Protein AF-A0A1B0G9F4-F1 (afdb_monomer_lite)

Foldseek 3Di:
DDADDDQPQDPVNLCCCLLVVLLVVLLVLLVVLLVVCCVVCVPVDPDPFDADPNDGDDPSVVVSCVLSVVLVVLLVVLLVVQVVVQVVPQAADPNLCVQQQWAAPVRDGCVDPVNDPDDDDDTGGPRVPHDPVRNSVRRRPPDDSSLSSLCSSLQSSLVVLVPRVPDPPDPVVSVVSNVVSVVRSVVSRVSD

Sequence (192 aa):
MHPFKDSTIKSWMLYVIGLLIPIGVMLLVEILQSRHNERISNGNSTSRRYVFMDYEIPDWMLEAYKKIGIFGFGVLVTQLTTDIAKYSIGRLRPHFFAVCQPIMPDGTTCASFLNQNKYIMDFHCNGVGSTERMLKEARLSFPSGHSSFSFFTMVYLAMYLQSRMTWQGSKLLRHFLQFCFIMVAWYTALSR

pLDDT: mean 83.75, std 8.82, range [54.12, 95.69]

Secondary structure (DSSP, 8-state):
-PPP---SS-HHHHHHHHHHHHHHHHHHHHHHHHHHHHHHHTT-S----EEETTEEE-HHHHHHHHHHHHHHHHHHHHHHHHHHHHHHH-PPPTTHHHHH-EE-TTS-BTTSGGGTT------EE--TT--HHHHHHHT--SS-HHHHHHHHHHHHHHHHHHHH---SS-HHHHHHHHHHHHHHHHHHHHT-

Structure (mmCIF, N/CA/C/O backbone):
data_AF-A0A1B0G9F4-F1
#
_entry.id   AF-A0A1B0G9F4-F1
#
loop_
_atom_site.group_PDB
_atom_site.id
_atom_site.type_symbol
_atom_site.label_atom_id
_atom_site.label_alt_id
_atom_site.label_comp_id
_atom_site.label_asym_id
_atom_site.label_entity_id
_atom_site.label_seq_id
_atom_site.pdbx_PDB_ins_code
_atom_site.Cartn_x
_atom_site.Cartn_y
_atom_site.Cartn_z
_atom_site.occupancy
_atom_site.B_iso_or_equiv
_atom_site.auth_seq_id
_atom_site.auth_comp_id
_atom_site.auth_asym_id
_atom_site.auth_atom_id
_atom_site.pdbx_PDB_model_num
ATOM 1 N N . MET A 1 1 ? 18.295 -15.310 -19.451 1.00 64.88 1 MET A N 1
ATOM 2 C CA . MET A 1 1 ? 17.173 -14.340 -19.466 1.00 64.88 1 MET A CA 1
ATOM 3 C C . MET A 1 1 ? 16.056 -14.869 -18.580 1.00 64.88 1 MET A C 1
ATOM 5 O O . MET A 1 1 ? 15.788 -16.062 -18.640 1.00 64.88 1 MET A O 1
ATOM 9 N N . HIS A 1 2 ? 15.434 -14.026 -17.751 1.00 72.75 2 HIS A N 1
ATOM 10 C CA . HIS A 1 2 ? 14.296 -14.452 -16.930 1.00 72.75 2 HIS A CA 1
ATOM 11 C C . HIS A 1 2 ? 13.000 -14.455 -17.758 1.00 72.75 2 HIS A C 1
ATOM 13 O O . HIS A 1 2 ? 12.726 -13.452 -18.422 1.00 72.75 2 HIS A O 1
ATOM 19 N N . PRO A 1 3 ? 12.204 -15.540 -17.725 1.00 78.81 3 PRO A N 1
ATOM 20 C CA . PRO A 1 3 ? 10.935 -15.600 -18.442 1.00 78.81 3 PRO A CA 1
ATOM 21 C C . PRO A 1 3 ? 9.898 -14.669 -17.803 1.00 78.81 3 PRO A C 1
ATOM 23 O O . PRO A 1 3 ? 9.932 -14.420 -16.594 1.00 78.81 3 PRO A O 1
ATOM 26 N N . PHE A 1 4 ? 8.954 -14.180 -18.610 1.00 75.19 4 PHE A N 1
ATOM 27 C CA . PHE A 1 4 ? 7.772 -13.501 -18.089 1.00 75.19 4 PHE A CA 1
ATOM 28 C C . PHE A 1 4 ? 6.940 -14.510 -17.289 1.00 75.19 4 PHE A C 1
ATOM 30 O O . PHE A 1 4 ? 6.587 -15.574 -17.794 1.00 75.19 4 PHE A O 1
ATOM 37 N N . LYS A 1 5 ? 6.673 -14.188 -16.024 1.00 76.62 5 LYS A N 1
ATOM 38 C CA . LYS A 1 5 ? 5.784 -14.960 -15.158 1.00 76.62 5 LYS A CA 1
ATOM 39 C C . LYS A 1 5 ? 4.636 -14.065 -14.742 1.00 76.62 5 LYS A C 1
ATOM 41 O O . LYS A 1 5 ? 4.863 -12.923 -14.334 1.00 76.62 5 LYS A O 1
ATOM 46 N N . ASP A 1 6 ? 3.430 -14.608 -14.814 1.00 72.19 6 ASP A N 1
ATOM 47 C CA . ASP A 1 6 ? 2.262 -13.909 -14.319 1.00 72.19 6 ASP A CA 1
ATOM 48 C C . ASP A 1 6 ? 2.354 -13.663 -12.816 1.00 72.19 6 ASP A C 1
ATOM 50 O O . ASP A 1 6 ? 2.964 -14.396 -12.037 1.00 72.19 6 ASP A O 1
ATOM 54 N N . SER A 1 7 ? 1.717 -12.573 -12.421 1.00 66.19 7 SER A N 1
ATOM 55 C CA . SER A 1 7 ? 1.594 -12.146 -11.040 1.00 66.19 7 SER A CA 1
ATOM 56 C C . SER A 1 7 ? 0.880 -13.191 -10.178 1.00 66.19 7 SER A C 1
ATOM 58 O O . SER A 1 7 ? -0.322 -13.384 -10.348 1.00 66.19 7 SER A O 1
ATOM 60 N N . THR A 1 8 ? 1.564 -13.761 -9.178 1.00 71.69 8 THR A N 1
ATOM 61 C CA . THR A 1 8 ? 0.957 -14.681 -8.192 1.00 71.69 8 THR A CA 1
ATOM 62 C C . THR A 1 8 ? -0.219 -14.035 -7.446 1.00 71.69 8 THR A C 1
ATOM 64 O O . THR A 1 8 ? -1.204 -14.696 -7.135 1.00 71.69 8 THR A O 1
ATOM 67 N N . ILE A 1 9 ? -0.151 -12.717 -7.199 1.00 75.06 9 ILE A N 1
ATOM 68 C CA . ILE A 1 9 ? -1.195 -11.937 -6.515 1.00 75.06 9 ILE A CA 1
ATOM 69 C C . ILE A 1 9 ? -1.752 -10.874 -7.463 1.00 75.06 9 ILE A C 1
ATOM 71 O O . ILE A 1 9 ? -1.096 -9.864 -7.723 1.00 75.06 9 ILE A O 1
ATOM 75 N N . LYS A 1 10 ? -2.980 -11.060 -7.958 1.00 80.06 10 LYS A N 1
ATOM 76 C CA . LYS A 1 10 ? -3.654 -10.065 -8.810 1.00 80.06 10 LYS A CA 1
ATOM 77 C C . LYS A 1 10 ? -3.888 -8.753 -8.045 1.00 80.06 10 LYS A C 1
ATOM 79 O O . LYS A 1 10 ? -4.180 -8.768 -6.852 1.00 80.06 10 LYS A O 1
ATOM 84 N N . SER A 1 11 ? -3.796 -7.613 -8.731 1.00 79.31 11 SER A N 1
ATOM 85 C CA . SER A 1 11 ? -3.930 -6.286 -8.102 1.00 79.31 11 SER A CA 1
ATOM 86 C C . SER A 1 11 ? -5.291 -6.074 -7.442 1.00 79.31 11 SER A C 1
ATOM 88 O O . SER A 1 11 ? -5.349 -5.561 -6.333 1.00 79.31 11 SER A O 1
ATOM 90 N N . TRP A 1 12 ? -6.377 -6.556 -8.053 1.00 79.44 12 TRP A N 1
ATOM 91 C CA . TRP A 1 12 ? -7.712 -6.480 -7.447 1.00 79.44 12 TRP A CA 1
ATOM 92 C C . TRP A 1 12 ? -7.788 -7.248 -6.122 1.00 79.44 12 TRP A C 1
ATOM 94 O O . TRP A 1 12 ? -8.367 -6.757 -5.162 1.00 79.44 12 TRP A O 1
ATOM 104 N N . MET A 1 13 ? -7.152 -8.420 -6.046 1.00 82.00 13 MET A N 1
ATOM 105 C CA . MET A 1 13 ? -7.162 -9.254 -4.847 1.00 82.00 13 MET A CA 1
ATOM 106 C C . MET A 1 13 ? -6.430 -8.555 -3.700 1.00 82.00 13 MET A C 1
ATOM 108 O O . MET A 1 13 ? -6.892 -8.591 -2.567 1.00 82.00 13 MET A O 1
ATOM 112 N N . LEU A 1 14 ? -5.336 -7.853 -4.008 1.00 82.88 14 LEU A N 1
ATOM 113 C CA . LEU A 1 14 ? -4.605 -7.045 -3.038 1.00 82.88 14 LEU A CA 1
ATOM 114 C C . LEU A 1 14 ? -5.474 -5.912 -2.474 1.00 82.88 14 LEU A C 1
ATOM 116 O O . LEU A 1 14 ? -5.545 -5.765 -1.259 1.00 82.88 14 LEU A O 1
ATOM 120 N N . TYR A 1 15 ? -6.166 -5.149 -3.327 1.00 83.00 15 TYR A N 1
ATOM 121 C CA . TYR A 1 15 ? -7.038 -4.061 -2.869 1.00 83.00 15 TYR A CA 1
ATOM 122 C C . TYR A 1 15 ? -8.234 -4.574 -2.068 1.00 83.00 15 TYR A C 1
ATOM 124 O O . TYR A 1 15 ? -8.559 -4.013 -1.028 1.00 83.00 15 TYR A O 1
ATOM 132 N N . VAL A 1 16 ? -8.857 -5.668 -2.511 1.00 84.75 16 VAL A N 1
ATOM 133 C CA . VAL A 1 16 ? -9.988 -6.282 -1.808 1.00 84.75 16 VAL A CA 1
ATOM 134 C C . VAL A 1 16 ? -9.549 -6.781 -0.433 1.00 84.75 16 VAL A C 1
ATOM 136 O O . VAL A 1 16 ? -10.122 -6.377 0.571 1.00 84.75 16 VAL A O 1
ATOM 139 N N . ILE A 1 17 ? -8.495 -7.596 -0.359 1.00 85.88 17 ILE A N 1
ATOM 140 C CA . ILE A 1 17 ? -8.014 -8.167 0.906 1.00 85.88 17 ILE A CA 1
ATOM 141 C C . ILE A 1 17 ? -7.458 -7.070 1.825 1.00 85.88 17 ILE A C 1
ATOM 143 O O . ILE A 1 17 ? -7.805 -7.016 3.003 1.00 85.88 17 ILE A O 1
ATOM 147 N N . GLY A 1 18 ? -6.627 -6.173 1.294 1.00 86.31 18 GLY A N 1
ATOM 148 C CA . GLY A 1 18 ? -5.963 -5.129 2.073 1.00 86.31 18 GLY A CA 1
ATOM 149 C C . GLY A 1 18 ? -6.856 -3.956 2.477 1.00 86.31 18 GLY A C 1
ATOM 150 O O . GLY A 1 18 ? -6.437 -3.170 3.318 1.00 86.31 18 GLY A O 1
ATOM 151 N N . LEU A 1 19 ? -8.077 -3.832 1.945 1.00 90.81 19 LEU A N 1
ATOM 152 C CA . LEU A 1 19 ? -9.075 -2.878 2.449 1.00 90.81 19 LEU A CA 1
ATOM 153 C C . LEU A 1 19 ? -10.143 -3.564 3.298 1.00 90.81 19 LEU A C 1
ATOM 155 O O . LEU A 1 19 ? -10.426 -3.095 4.398 1.00 90.81 19 LEU A O 1
ATOM 159 N N . LEU A 1 20 ? -10.710 -4.683 2.836 1.00 91.12 20 LEU A N 1
ATOM 160 C CA . LEU A 1 20 ? -11.799 -5.346 3.555 1.00 91.12 20 LEU A CA 1
ATOM 161 C C . LEU A 1 20 ? -11.350 -5.895 4.906 1.00 91.12 20 LEU A C 1
ATOM 163 O O . LEU A 1 20 ? -12.080 -5.735 5.881 1.00 91.12 20 LEU A O 1
ATOM 167 N N . ILE A 1 21 ? -10.162 -6.509 4.989 1.00 90.25 21 ILE A N 1
ATOM 168 C CA . ILE A 1 21 ? -9.683 -7.065 6.260 1.00 90.25 21 ILE A CA 1
ATOM 169 C C . ILE A 1 21 ? -9.450 -5.947 7.286 1.00 90.25 21 ILE A C 1
ATOM 171 O O . ILE A 1 21 ? -10.045 -6.029 8.361 1.00 90.25 21 ILE A O 1
ATOM 175 N N . PRO A 1 22 ? -8.669 -4.881 7.005 1.00 91.81 22 PRO A N 1
ATOM 176 C CA . PRO A 1 22 ? -8.474 -3.819 7.988 1.00 91.81 22 PRO A CA 1
ATOM 177 C C . PRO A 1 22 ? -9.767 -3.107 8.379 1.00 91.81 22 PRO A C 1
ATOM 179 O O . PRO A 1 22 ? -9.984 -2.892 9.567 1.00 91.81 22 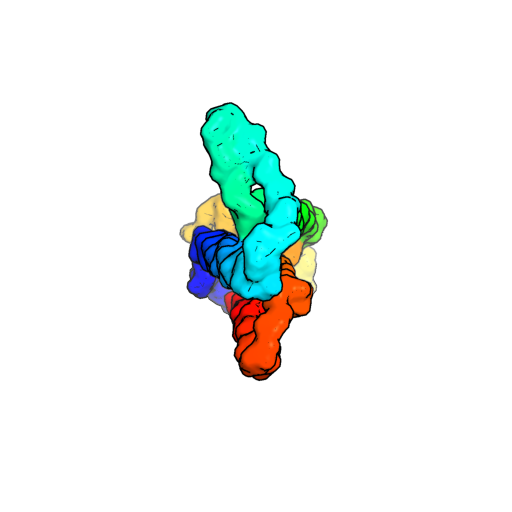PRO A O 1
ATOM 182 N N . ILE A 1 23 ? -10.650 -2.799 7.422 1.00 93.50 23 ILE A N 1
ATOM 183 C CA . ILE A 1 23 ? -11.935 -2.146 7.716 1.00 93.50 23 ILE A CA 1
ATOM 184 C C . ILE A 1 23 ? -12.809 -3.054 8.588 1.00 93.50 23 ILE A C 1
ATOM 186 O O . ILE A 1 23 ? -13.341 -2.600 9.600 1.00 93.50 23 ILE A O 1
ATOM 190 N N . GLY A 1 24 ? -12.919 -4.342 8.250 1.00 93.12 24 GLY A N 1
ATOM 191 C CA . GLY A 1 24 ? -13.688 -5.310 9.031 1.00 93.12 24 GLY A CA 1
ATOM 192 C C . GLY A 1 24 ? -13.159 -5.468 10.457 1.00 93.12 24 GLY A C 1
ATOM 193 O O . GLY A 1 24 ? -13.939 -5.468 11.409 1.00 93.12 24 GLY A O 1
ATOM 194 N N . VAL A 1 25 ? -11.834 -5.531 10.626 1.00 91.75 25 VAL A N 1
ATOM 195 C CA . VAL A 1 25 ? -11.203 -5.600 11.952 1.00 91.75 25 VAL A CA 1
ATOM 196 C C . VAL A 1 25 ? -11.427 -4.308 12.741 1.00 91.75 25 VAL A C 1
ATOM 198 O O . VAL A 1 25 ? -11.759 -4.387 13.921 1.00 91.75 25 VAL A O 1
ATOM 201 N N . MET A 1 26 ? -11.301 -3.130 12.122 1.00 92.50 26 MET A N 1
ATOM 202 C CA . MET A 1 26 ? -11.574 -1.849 12.788 1.00 92.50 26 MET A CA 1
ATOM 203 C C . MET A 1 26 ? -13.026 -1.756 13.262 1.00 92.50 26 MET A C 1
ATOM 205 O O . MET A 1 26 ? -13.264 -1.432 14.422 1.00 92.50 26 MET A O 1
ATOM 209 N N . LEU A 1 27 ? -13.995 -2.111 12.412 1.00 93.25 27 LEU A N 1
ATOM 210 C CA . LEU A 1 27 ? -15.412 -2.129 12.788 1.00 93.25 27 LEU A CA 1
ATOM 211 C C . LEU A 1 27 ? -15.669 -3.076 13.964 1.00 93.25 27 LEU A C 1
ATOM 213 O O . LEU A 1 27 ? -16.321 -2.696 14.933 1.00 93.25 27 LEU A O 1
ATOM 217 N N . LEU A 1 28 ? -15.117 -4.290 13.912 1.00 91.56 28 LEU A N 1
ATOM 218 C CA . LEU A 1 28 ? -15.268 -5.271 14.983 1.00 91.56 28 LEU A CA 1
ATOM 219 C C . LEU A 1 28 ? -14.667 -4.763 16.301 1.00 91.56 28 LEU A C 1
ATOM 221 O O . LEU A 1 28 ? -15.307 -4.878 17.345 1.00 91.56 28 LEU A O 1
ATOM 225 N N . VAL A 1 29 ? -13.467 -4.178 16.264 1.00 90.19 29 VAL A N 1
ATOM 226 C CA . VAL A 1 29 ? -12.797 -3.634 17.455 1.00 90.19 29 VAL A CA 1
ATOM 227 C C . VAL A 1 29 ? -13.598 -2.485 18.066 1.00 90.19 29 VAL A C 1
ATOM 229 O O . VAL A 1 29 ? -13.803 -2.494 19.279 1.00 90.19 29 VAL A O 1
ATOM 232 N N . GLU A 1 30 ? -14.099 -1.543 17.264 1.00 90.31 30 GLU A N 1
ATOM 233 C CA . GLU A 1 30 ? -14.909 -0.424 17.768 1.00 90.31 30 GLU A CA 1
ATOM 234 C C . GLU A 1 30 ? -16.254 -0.897 18.344 1.00 90.31 30 GLU A C 1
ATOM 236 O O . GLU A 1 30 ? -16.659 -0.430 19.409 1.00 90.31 30 GLU A O 1
ATOM 241 N N . ILE A 1 31 ? -16.915 -1.882 17.720 1.00 89.19 31 ILE A N 1
ATOM 242 C CA . ILE A 1 31 ? -18.153 -2.479 18.255 1.00 89.19 31 ILE A CA 1
ATOM 243 C C . ILE A 1 31 ? -17.886 -3.169 19.599 1.00 89.19 31 ILE A C 1
ATOM 245 O O . ILE A 1 31 ? -18.639 -2.981 20.558 1.00 89.19 31 ILE A O 1
ATOM 249 N N . LEU A 1 32 ? -16.817 -3.968 19.700 1.00 88.19 32 LEU A N 1
ATOM 250 C CA . LEU A 1 32 ? -16.460 -4.640 20.952 1.00 88.19 32 LEU A CA 1
ATOM 251 C C . LEU A 1 32 ? -16.085 -3.638 22.049 1.00 88.19 32 LEU A C 1
ATOM 253 O O . LEU A 1 32 ? -16.482 -3.817 23.200 1.00 88.19 32 LEU A O 1
ATOM 257 N N . GLN A 1 33 ? -15.345 -2.585 21.701 1.00 85.81 33 GLN A N 1
ATOM 258 C CA . GLN A 1 33 ? -14.927 -1.552 22.643 1.00 85.81 33 GLN A CA 1
ATOM 259 C C . GLN A 1 33 ? -16.108 -0.709 23.131 1.00 85.81 33 GLN A C 1
ATOM 261 O O . GLN A 1 33 ? -16.201 -0.442 24.327 1.00 85.81 33 GLN A O 1
ATOM 266 N N . SER A 1 34 ? -17.042 -0.360 22.246 1.00 84.38 34 SER A N 1
ATOM 267 C CA . SER A 1 34 ? -18.290 0.318 22.608 1.00 84.38 34 SER A CA 1
ATOM 268 C C . SER A 1 34 ? -19.118 -0.525 23.579 1.00 84.38 34 SER A C 1
ATOM 270 O O . SER A 1 34 ? -19.433 -0.048 24.665 1.00 84.38 34 SER A O 1
ATOM 272 N N . ARG A 1 35 ? -19.344 -1.812 23.279 1.00 84.38 35 ARG A N 1
ATOM 273 C CA . ARG A 1 35 ? -20.064 -2.729 24.186 1.00 84.38 35 ARG A CA 1
ATOM 274 C C . ARG A 1 35 ? -19.374 -2.900 25.538 1.00 84.38 35 ARG A C 1
ATOM 276 O O . ARG A 1 35 ? -20.032 -3.023 26.568 1.00 84.38 35 ARG A O 1
ATOM 283 N N . HIS A 1 36 ? -18.045 -2.956 25.546 1.00 83.06 36 HIS A N 1
ATOM 284 C CA . HIS A 1 36 ? -17.271 -3.063 26.779 1.00 83.06 36 HIS A CA 1
ATOM 285 C C . HIS A 1 36 ? -17.388 -1.791 27.630 1.00 83.06 36 HIS A C 1
ATOM 287 O O . HIS A 1 36 ? -17.596 -1.879 28.838 1.00 83.06 36 HIS A O 1
ATOM 293 N N . ASN A 1 37 ? -17.302 -0.616 27.005 1.00 79.19 37 ASN A N 1
ATOM 294 C CA . ASN A 1 37 ? -17.457 0.662 27.694 1.00 79.19 37 ASN A CA 1
ATOM 295 C C . ASN A 1 37 ? -18.883 0.863 28.220 1.00 79.19 37 ASN A C 1
ATOM 297 O O . ASN A 1 37 ? -19.032 1.318 29.348 1.00 79.19 37 ASN A O 1
ATOM 301 N N . GLU A 1 38 ? -19.913 0.464 27.468 1.00 77.69 38 GLU A N 1
ATOM 302 C CA . GLU A 1 38 ? -21.307 0.472 27.936 1.00 77.69 38 GLU A CA 1
ATOM 303 C C . GLU A 1 38 ? -21.490 -0.399 29.186 1.00 77.69 38 GLU A C 1
ATOM 305 O O . GLU A 1 38 ? -22.105 0.036 30.159 1.00 77.69 38 GLU A O 1
ATOM 310 N N . ARG A 1 39 ? -20.891 -1.600 29.203 1.00 76.88 39 ARG A N 1
ATOM 311 C CA . ARG A 1 39 ? -20.916 -2.485 30.380 1.00 76.88 39 ARG A CA 1
ATOM 312 C C . ARG A 1 39 ? -20.210 -1.888 31.594 1.00 76.88 39 ARG A C 1
ATOM 314 O O . ARG A 1 39 ? -20.699 -2.048 32.703 1.00 76.88 39 ARG A O 1
ATOM 321 N N . ILE A 1 40 ? -19.064 -1.232 31.405 1.00 75.81 40 ILE A N 1
ATOM 322 C CA . ILE A 1 40 ? -18.325 -0.598 32.512 1.00 75.81 40 ILE A CA 1
ATOM 323 C C . ILE A 1 40 ? -19.044 0.658 33.017 1.00 75.81 40 ILE A C 1
ATOM 325 O O . ILE A 1 40 ? -19.001 0.958 34.207 1.00 75.81 40 ILE A O 1
ATOM 329 N N . SER A 1 41 ? -19.701 1.394 32.123 1.00 71.62 41 SER A N 1
ATOM 330 C CA . SER A 1 41 ? -20.327 2.681 32.423 1.00 71.62 41 SER A CA 1
ATOM 331 C C . SER A 1 41 ? -21.617 2.573 33.254 1.00 71.62 41 SER A C 1
ATOM 333 O O . SER A 1 41 ? -22.002 3.559 33.884 1.00 71.62 41 SER A O 1
ATOM 335 N N . ASN A 1 42 ? -22.268 1.400 33.319 1.00 64.31 42 ASN A N 1
ATOM 336 C CA . ASN A 1 42 ? -23.449 1.155 34.169 1.00 64.31 42 ASN A CA 1
ATOM 337 C C . ASN A 1 42 ? -24.511 2.283 34.087 1.00 64.31 42 ASN A C 1
ATOM 339 O O . ASN A 1 42 ? -25.081 2.696 35.093 1.00 64.31 42 ASN A O 1
ATOM 343 N N . GLY A 1 43 ? -24.753 2.825 32.887 1.00 58.06 43 GLY A N 1
ATOM 344 C CA . GLY A 1 43 ? -25.803 3.823 32.638 1.00 58.06 43 GLY A CA 1
ATOM 345 C C . GLY A 1 43 ? -25.550 5.242 33.170 1.00 58.06 43 GLY A C 1
ATOM 346 O O . GLY A 1 43 ? -26.407 6.098 32.978 1.00 58.06 43 GLY A O 1
ATOM 347 N N . ASN A 1 44 ? -24.396 5.526 33.787 1.00 55.94 44 ASN A N 1
ATOM 348 C CA . ASN A 1 44 ? -24.097 6.847 34.362 1.00 55.94 44 ASN A CA 1
ATOM 349 C C . ASN A 1 44 ? -23.288 7.774 33.440 1.00 55.94 44 ASN A C 1
ATOM 351 O O . ASN A 1 44 ? -23.076 8.939 33.779 1.00 55.94 44 ASN A O 1
ATOM 355 N N . SER A 1 45 ? -22.821 7.304 32.279 1.00 57.91 45 SER A N 1
ATOM 356 C CA . SER A 1 45 ? -22.167 8.188 31.308 1.00 57.91 45 SER A CA 1
ATOM 357 C C . SER A 1 45 ? -23.181 8.800 30.348 1.00 57.91 45 SER A C 1
ATOM 359 O O . SER A 1 45 ? -23.876 8.108 29.609 1.00 57.91 45 SER A O 1
ATOM 361 N N . THR A 1 46 ? -23.209 10.128 30.326 1.00 54.12 46 THR A N 1
ATOM 362 C CA . THR A 1 46 ? -23.839 10.950 29.296 1.00 54.12 46 THR A CA 1
ATOM 363 C C . THR A 1 46 ? -23.114 10.739 27.962 1.00 54.12 46 THR A C 1
ATOM 365 O O . THR A 1 46 ? -22.258 11.534 27.571 1.00 54.12 46 THR A O 1
ATOM 368 N N . SER A 1 47 ? -23.416 9.645 27.253 1.00 57.97 47 SER A N 1
ATOM 369 C CA . SER A 1 47 ? -22.978 9.496 25.860 1.00 57.97 47 SER A CA 1
ATOM 370 C C . SER A 1 47 ? -23.468 10.708 25.078 1.00 57.97 47 SER A C 1
ATOM 372 O O . SER A 1 47 ? -24.658 11.038 25.101 1.00 57.97 47 SER A O 1
ATOM 374 N N . ARG A 1 48 ? -22.537 11.417 24.434 1.00 57.28 48 ARG A N 1
ATOM 375 C CA . ARG A 1 48 ? -22.848 12.555 23.566 1.00 57.28 48 ARG A CA 1
ATOM 376 C C . ARG A 1 48 ? -23.647 12.026 22.382 1.00 57.28 48 ARG A C 1
ATOM 378 O O . ARG A 1 48 ? -23.069 11.536 21.425 1.00 57.28 48 ARG A O 1
ATOM 385 N N . ARG A 1 49 ? -24.971 12.127 22.455 1.00 60.94 49 ARG A N 1
ATOM 386 C CA . ARG A 1 49 ? -25.858 11.749 21.356 1.00 60.94 49 ARG A CA 1
ATOM 387 C C . ARG A 1 49 ? -25.697 12.757 20.228 1.00 60.94 49 ARG A C 1
ATOM 389 O O . ARG A 1 49 ? -26.069 13.920 20.365 1.00 60.94 49 ARG A O 1
ATOM 396 N N . TYR A 1 50 ? -25.110 12.314 19.125 1.00 64.62 50 TYR A N 1
ATOM 397 C CA . TYR A 1 50 ? -25.045 13.095 17.899 1.00 64.62 50 TYR A CA 1
ATOM 398 C C . TYR A 1 50 ? -26.283 12.760 17.066 1.00 64.62 50 TYR A C 1
ATOM 400 O O . TYR A 1 50 ? -26.406 11.658 16.532 1.00 64.62 50 TYR A O 1
ATOM 408 N N . VAL A 1 51 ? -27.219 13.705 16.997 1.00 71.56 51 VAL A N 1
ATOM 409 C CA . VAL A 1 51 ? -28.441 13.580 16.195 1.00 71.56 51 VAL A CA 1
ATOM 410 C C . VAL A 1 51 ? -28.176 14.217 14.837 1.00 71.56 51 VAL A C 1
ATOM 412 O O . VAL A 1 51 ? -27.850 15.402 14.760 1.00 71.56 51 VAL A O 1
ATOM 415 N N . PHE A 1 52 ? -28.288 13.436 13.765 1.00 61.91 52 PHE A N 1
ATOM 416 C CA . PHE A 1 52 ? -28.216 13.940 12.396 1.00 61.91 52 PHE A CA 1
ATOM 417 C C . PHE A 1 52 ? -29.548 13.650 11.703 1.00 61.91 52 PHE A C 1
ATOM 419 O O . PHE A 1 52 ? -29.900 12.486 11.543 1.00 61.91 52 PHE A O 1
ATOM 426 N N . MET A 1 53 ? -30.284 14.703 11.319 1.00 66.00 53 MET A N 1
ATOM 427 C CA . MET A 1 53 ? -31.599 14.614 10.650 1.00 66.00 53 MET A CA 1
ATOM 428 C C . MET A 1 53 ? -32.542 13.587 11.311 1.00 66.00 53 MET A C 1
ATOM 430 O O . MET A 1 53 ? -33.001 12.655 10.657 1.00 66.00 53 MET A O 1
ATOM 434 N N . ASP A 1 54 ? -32.766 13.727 12.622 1.00 70.00 54 ASP A N 1
ATOM 435 C CA . ASP A 1 54 ? -33.637 12.867 13.449 1.00 70.00 54 ASP A CA 1
ATOM 436 C C . ASP A 1 54 ? -33.225 11.388 13.591 1.00 70.00 54 ASP A C 1
ATOM 438 O O . ASP A 1 54 ? -33.909 10.617 14.264 1.00 70.00 54 ASP A O 1
ATOM 442 N N . TYR A 1 55 ? -32.072 10.984 13.049 1.00 75.19 55 TYR A N 1
ATOM 443 C CA . TYR A 1 55 ? -31.461 9.685 13.330 1.00 75.19 55 TYR A CA 1
ATOM 444 C C . TYR A 1 55 ? -30.389 9.820 14.424 1.00 75.19 55 TYR A C 1
ATOM 446 O O . TYR A 1 55 ? -29.431 10.590 14.294 1.00 75.19 55 TYR A O 1
ATOM 454 N N . GLU A 1 56 ? -30.532 9.054 15.510 1.00 76.25 56 GLU A N 1
ATOM 455 C CA . GLU A 1 56 ? -29.493 8.917 16.536 1.00 76.25 56 GLU A CA 1
ATOM 456 C C . GLU A 1 56 ? -28.353 8.047 15.980 1.00 76.25 56 GLU A C 1
ATOM 458 O O . GLU A 1 56 ? -28.522 6.848 15.745 1.00 76.25 56 GLU A O 1
ATOM 463 N N . ILE A 1 57 ? -27.184 8.647 15.736 1.00 80.31 57 ILE A N 1
ATOM 464 C CA . ILE A 1 57 ? -26.016 7.900 15.260 1.00 80.31 57 ILE A CA 1
ATOM 465 C C . ILE A 1 57 ? -25.331 7.240 16.464 1.00 80.31 57 ILE A C 1
ATOM 467 O O . ILE A 1 57 ? -24.973 7.944 17.410 1.00 80.31 57 ILE A O 1
ATOM 471 N N . PRO A 1 58 ? -25.085 5.917 16.442 1.00 80.94 58 PRO A N 1
ATOM 472 C CA . PRO A 1 58 ? -24.416 5.255 17.550 1.00 80.94 58 PRO A CA 1
ATOM 473 C C . PRO A 1 58 ? -22.933 5.656 17.642 1.00 80.94 58 PRO A C 1
ATOM 475 O O . PRO A 1 58 ? -22.235 5.754 16.629 1.00 80.94 58 PRO A O 1
ATOM 478 N N . ASP A 1 59 ? -22.426 5.824 18.868 1.00 80.44 59 ASP A N 1
ATOM 479 C CA . ASP A 1 59 ? -21.064 6.317 19.144 1.00 80.44 59 ASP A CA 1
ATOM 480 C C . ASP A 1 59 ? -19.965 5.491 18.448 1.00 80.44 59 ASP A C 1
ATOM 482 O O . ASP A 1 59 ? -18.992 6.045 17.925 1.00 80.44 59 ASP A O 1
ATOM 486 N N . TRP A 1 60 ? -20.137 4.164 18.378 1.00 84.31 60 TRP A N 1
ATOM 487 C CA . TRP A 1 60 ? -19.188 3.264 17.711 1.00 84.31 60 TRP A CA 1
ATOM 488 C C . TRP A 1 60 ? -19.033 3.575 16.219 1.00 84.31 60 TRP A C 1
ATOM 490 O O . TRP A 1 60 ? -17.943 3.421 15.672 1.00 84.31 60 TRP A O 1
ATOM 500 N N . MET A 1 61 ? -20.098 4.042 15.560 1.00 87.56 61 MET A N 1
ATOM 501 C CA . MET A 1 61 ? -20.088 4.349 14.131 1.00 87.56 61 MET A CA 1
ATOM 502 C C . MET A 1 61 ? -19.313 5.637 13.851 1.00 87.56 61 MET A C 1
ATOM 504 O O . MET A 1 61 ? -18.568 5.706 12.875 1.00 87.56 61 MET A O 1
ATOM 508 N N . LEU A 1 62 ? -19.427 6.639 14.727 1.00 86.25 62 LEU A N 1
ATOM 509 C CA . LEU A 1 62 ? -18.672 7.890 14.611 1.00 86.25 62 LEU A CA 1
ATOM 510 C C . LEU A 1 62 ? -17.180 7.678 14.849 1.00 86.25 62 LEU A C 1
ATOM 512 O O . LEU A 1 62 ? -16.354 8.193 14.091 1.00 86.25 62 LEU A O 1
ATOM 516 N N . GLU A 1 63 ? -16.822 6.915 15.882 1.00 86.00 63 GLU A N 1
ATOM 517 C CA . GLU A 1 63 ? -15.421 6.589 16.140 1.00 86.00 63 GLU A CA 1
ATOM 518 C C . GLU A 1 63 ? -14.845 5.726 15.013 1.00 86.00 63 GLU A C 1
ATOM 520 O O . GLU A 1 63 ? -13.781 6.060 14.487 1.00 86.00 63 GLU A O 1
ATOM 525 N N . ALA A 1 64 ? -15.579 4.715 14.536 1.00 90.56 64 ALA A N 1
ATOM 526 C CA . ALA A 1 64 ? -15.175 3.934 13.371 1.00 90.56 64 ALA A CA 1
ATOM 527 C C . ALA A 1 64 ? -14.970 4.813 12.128 1.00 90.56 64 ALA A C 1
ATOM 529 O O . ALA A 1 64 ? -13.932 4.700 11.476 1.00 90.56 64 ALA A O 1
ATOM 530 N N . TYR A 1 65 ? -15.892 5.735 11.831 1.00 91.25 65 TYR A N 1
ATOM 531 C CA . TYR A 1 65 ? -15.775 6.651 10.694 1.00 91.25 65 TYR A CA 1
ATOM 532 C C . TYR A 1 65 ? -14.497 7.497 10.762 1.00 91.25 65 TYR A C 1
ATOM 534 O O . TYR A 1 65 ? -13.750 7.564 9.785 1.00 91.25 65 TYR A O 1
ATOM 542 N N . LYS A 1 66 ? -14.185 8.088 11.924 1.00 90.56 66 LYS A N 1
ATOM 543 C CA . LYS A 1 66 ? -12.955 8.880 12.105 1.00 90.56 66 LYS A CA 1
ATOM 544 C C . LYS A 1 66 ? -11.700 8.041 11.852 1.00 90.56 66 LYS A C 1
ATOM 546 O O . LYS A 1 66 ? -10.777 8.507 11.186 1.00 90.56 66 LYS A O 1
ATOM 551 N N . LYS A 1 67 ? -11.640 6.811 12.377 1.00 91.25 67 LYS A N 1
ATOM 552 C CA . LYS A 1 67 ? -10.458 5.939 12.235 1.00 91.25 67 LYS A CA 1
ATOM 553 C C . LYS A 1 67 ? -10.309 5.398 10.814 1.00 91.25 67 LYS A C 1
ATOM 555 O O . LYS A 1 67 ? -9.218 5.481 10.252 1.00 91.25 67 LYS A O 1
ATOM 560 N N . ILE A 1 68 ? -11.400 4.924 10.214 1.00 94.00 68 ILE A 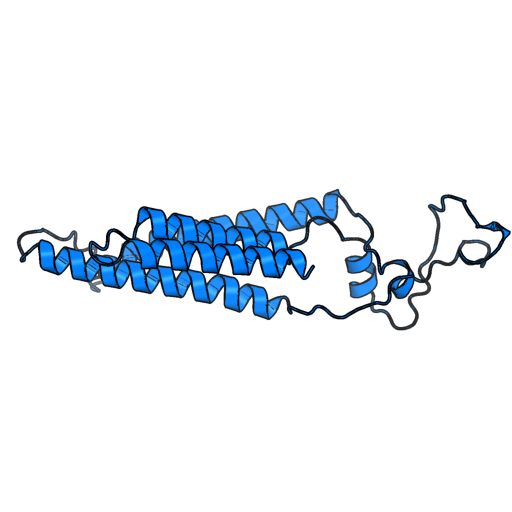N 1
ATOM 561 C CA . ILE A 1 68 ? -11.425 4.440 8.828 1.00 94.00 68 ILE A CA 1
ATOM 562 C C . ILE A 1 68 ? -11.087 5.579 7.859 1.00 94.00 68 ILE A C 1
ATOM 564 O O . ILE A 1 68 ? -10.342 5.359 6.908 1.00 94.00 68 ILE A O 1
ATOM 568 N N . GLY A 1 69 ? -11.556 6.804 8.118 1.00 93.44 69 GLY A N 1
ATOM 569 C CA . GLY A 1 69 ? -11.215 7.981 7.317 1.00 93.44 69 GLY A CA 1
ATOM 570 C C . GLY A 1 69 ? -9.711 8.274 7.306 1.00 93.44 69 GLY A C 1
ATOM 571 O O . GLY A 1 69 ? -9.124 8.449 6.239 1.00 93.44 69 GLY A O 1
ATOM 572 N N . ILE A 1 70 ? -9.061 8.250 8.476 1.00 94.25 70 ILE A N 1
ATOM 573 C CA . ILE A 1 70 ? -7.601 8.432 8.586 1.00 94.25 70 ILE A CA 1
ATOM 574 C C . ILE A 1 70 ? -6.851 7.292 7.883 1.00 94.25 70 ILE A C 1
ATOM 576 O O . ILE A 1 70 ? -5.872 7.539 7.178 1.00 94.25 70 ILE A O 1
ATOM 580 N N . PHE A 1 71 ? -7.310 6.048 8.048 1.00 94.69 71 PHE A N 1
ATOM 581 C CA . PHE A 1 71 ? -6.749 4.894 7.346 1.00 94.69 71 PHE A CA 1
ATOM 582 C C . PHE A 1 71 ? -6.834 5.059 5.823 1.00 94.69 71 PHE A C 1
ATOM 584 O O . PHE A 1 71 ? -5.821 4.936 5.135 1.00 94.69 71 PHE A O 1
ATOM 591 N N . GLY A 1 72 ? -8.016 5.396 5.302 1.00 94.81 72 GLY A N 1
ATOM 592 C CA . GLY A 1 72 ? -8.247 5.611 3.875 1.00 94.81 72 GLY A CA 1
ATOM 593 C C . GLY A 1 72 ? -7.382 6.735 3.310 1.00 94.81 72 GLY A C 1
ATOM 594 O O . GLY A 1 72 ? -6.758 6.563 2.265 1.00 94.81 72 GLY A O 1
ATOM 595 N N . PHE A 1 73 ? -7.254 7.850 4.034 1.00 95.69 73 PHE A N 1
ATOM 596 C CA . PHE A 1 73 ? -6.343 8.929 3.655 1.00 95.69 73 PHE A CA 1
ATOM 597 C C . PHE A 1 73 ? -4.891 8.440 3.541 1.00 95.69 73 PHE A C 1
ATOM 599 O O . PHE A 1 73 ? -4.228 8.697 2.537 1.00 95.69 73 PHE A O 1
ATOM 606 N N . GLY A 1 74 ? -4.407 7.672 4.521 1.00 94.69 74 GLY A N 1
ATOM 607 C CA . GLY A 1 74 ? -3.053 7.119 4.479 1.00 94.69 74 GLY A CA 1
ATOM 608 C C . GLY A 1 74 ? -2.834 6.118 3.336 1.00 94.69 74 GLY A C 1
ATOM 609 O O . GLY A 1 74 ? -1.765 6.127 2.718 1.00 94.69 74 GLY A O 1
ATOM 610 N N . VAL A 1 75 ? -3.849 5.316 2.987 1.00 94.12 75 VAL A N 1
ATOM 611 C CA . VAL A 1 75 ? -3.813 4.445 1.798 1.00 94.12 75 VAL A CA 1
ATOM 612 C C . VAL A 1 75 ? -3.617 5.281 0.534 1.00 94.12 75 VAL A C 1
ATOM 614 O O . VAL A 1 75 ? -2.727 4.982 -0.264 1.00 94.12 75 VAL A O 1
ATOM 617 N N . LEU A 1 76 ? -4.420 6.335 0.360 1.00 94.06 76 LEU A N 1
ATOM 618 C CA . LEU A 1 76 ? -4.357 7.204 -0.816 1.00 94.06 76 LEU A CA 1
ATOM 619 C C . LEU A 1 76 ? -2.991 7.883 -0.934 1.00 94.06 76 LEU A C 1
ATOM 621 O O . LEU A 1 76 ? -2.376 7.833 -1.996 1.00 94.06 76 LEU A O 1
ATOM 625 N N . VAL A 1 77 ? -2.475 8.446 0.161 1.00 95.69 77 VAL A N 1
ATOM 626 C CA . VAL A 1 77 ? -1.150 9.084 0.182 1.00 95.69 77 VAL A CA 1
ATOM 627 C C . VAL A 1 77 ? -0.045 8.083 -0.172 1.00 95.69 77 VAL A C 1
ATOM 629 O O . VAL A 1 77 ? 0.828 8.388 -0.987 1.00 95.69 77 VAL A O 1
ATOM 632 N N . THR A 1 78 ? -0.096 6.866 0.378 1.00 93.38 78 THR A N 1
ATOM 633 C CA . THR A 1 78 ? 0.888 5.807 0.087 1.00 93.38 78 THR A CA 1
ATOM 634 C C . THR A 1 78 ? 0.851 5.385 -1.382 1.00 93.38 78 THR A C 1
ATOM 636 O O . THR A 1 78 ? 1.902 5.232 -2.015 1.00 93.38 78 THR A O 1
ATOM 639 N N . GLN A 1 79 ? -0.347 5.217 -1.947 1.00 91.75 79 GLN A N 1
ATOM 640 C CA . GLN A 1 79 ? -0.528 4.848 -3.349 1.00 91.75 79 GLN A CA 1
ATOM 641 C C . GLN A 1 79 ? 0.002 5.946 -4.278 1.00 91.75 79 GLN A C 1
ATOM 643 O O . GLN A 1 79 ? 0.812 5.655 -5.158 1.00 91.75 79 GLN A O 1
ATOM 648 N N . LEU A 1 80 ? -0.367 7.206 -4.024 1.00 93.62 80 LEU A N 1
ATOM 649 C CA . LEU A 1 80 ? 0.118 8.358 -4.786 1.00 93.62 80 LEU A CA 1
ATOM 650 C C . LEU A 1 80 ? 1.644 8.456 -4.743 1.00 93.62 80 LEU A C 1
ATOM 652 O O . LEU A 1 80 ? 2.284 8.581 -5.782 1.00 93.62 80 LEU A O 1
ATOM 656 N N . THR A 1 81 ? 2.237 8.323 -3.556 1.00 92.81 81 THR A N 1
ATOM 657 C CA . THR A 1 81 ? 3.696 8.378 -3.377 1.00 92.81 81 THR A CA 1
ATOM 658 C C . THR A 1 81 ? 4.396 7.260 -4.149 1.00 92.81 81 THR A C 1
ATOM 660 O O . THR A 1 81 ? 5.399 7.496 -4.820 1.00 92.81 81 THR A O 1
ATOM 663 N N . THR A 1 82 ? 3.850 6.042 -4.095 1.00 91.00 82 THR A N 1
ATOM 664 C CA . THR A 1 82 ? 4.396 4.892 -4.826 1.00 91.00 82 THR A CA 1
ATOM 665 C C . THR A 1 82 ? 4.337 5.126 -6.332 1.00 91.00 82 THR A C 1
ATOM 667 O O . THR A 1 82 ? 5.305 4.847 -7.039 1.00 91.00 82 THR A O 1
ATOM 670 N N . ASP A 1 83 ? 3.214 5.629 -6.837 1.00 89.38 83 ASP A N 1
ATOM 671 C CA . ASP A 1 83 ? 3.044 5.830 -8.269 1.00 89.38 83 ASP A CA 1
ATOM 672 C C . ASP A 1 83 ? 3.926 6.972 -8.779 1.00 89.38 83 ASP A C 1
ATOM 674 O O . ASP A 1 83 ? 4.598 6.786 -9.792 1.00 89.38 83 ASP A O 1
ATOM 678 N N . ILE A 1 84 ? 4.048 8.075 -8.031 1.00 91.00 84 ILE A N 1
ATOM 679 C CA . ILE A 1 84 ? 5.026 9.133 -8.325 1.00 91.00 84 ILE A CA 1
ATOM 680 C C . ILE A 1 84 ? 6.428 8.524 -8.413 1.00 91.00 84 ILE A C 1
ATOM 682 O O . ILE A 1 84 ? 7.067 8.630 -9.457 1.00 91.00 84 ILE A O 1
ATOM 686 N N . ALA A 1 85 ? 6.868 7.798 -7.380 1.00 88.38 85 ALA A N 1
ATOM 687 C CA . ALA A 1 85 ? 8.204 7.208 -7.337 1.00 88.38 85 ALA A CA 1
ATOM 688 C C . ALA A 1 85 ? 8.478 6.242 -8.504 1.00 88.38 85 ALA A C 1
ATOM 690 O O . ALA A 1 85 ? 9.578 6.253 -9.058 1.00 88.38 85 ALA A O 1
ATOM 691 N N . LYS A 1 86 ? 7.489 5.440 -8.928 1.00 87.31 86 LYS A N 1
ATOM 692 C CA . LYS A 1 86 ? 7.636 4.542 -10.088 1.00 87.31 86 LYS A CA 1
ATOM 693 C C . LYS A 1 86 ? 7.935 5.311 -11.365 1.00 87.31 86 LYS A C 1
ATOM 695 O O . LYS A 1 86 ? 8.831 4.920 -12.113 1.00 87.31 86 LYS A O 1
ATOM 700 N N . TYR A 1 87 ? 7.184 6.382 -11.613 1.00 86.50 87 TYR A N 1
ATOM 701 C CA . TYR A 1 87 ? 7.365 7.209 -12.802 1.00 86.50 87 TYR A CA 1
ATOM 702 C C . TYR A 1 87 ? 8.620 8.084 -12.719 1.00 86.50 87 TYR A C 1
ATOM 704 O O . TYR A 1 87 ? 9.205 8.377 -13.756 1.00 86.50 87 TYR A O 1
ATOM 712 N N . SER A 1 88 ? 9.072 8.447 -11.514 1.00 87.94 88 SER A N 1
ATOM 713 C CA . SER A 1 88 ? 10.333 9.172 -11.319 1.00 87.94 88 SER A CA 1
ATOM 714 C C . SER A 1 88 ? 11.565 8.297 -11.566 1.00 87.94 88 SER A C 1
ATOM 716 O O . SER A 1 88 ? 12.544 8.769 -12.132 1.00 87.94 88 SER A O 1
ATOM 718 N N . ILE A 1 89 ? 11.540 7.035 -11.119 1.00 87.38 89 ILE A N 1
ATOM 719 C CA . ILE A 1 89 ? 12.720 6.157 -11.123 1.00 87.38 89 ILE A CA 1
ATOM 720 C C . ILE A 1 89 ? 12.854 5.372 -12.434 1.00 87.38 89 ILE A C 1
ATOM 722 O O . ILE A 1 89 ? 13.971 5.190 -12.915 1.00 87.38 89 ILE A O 1
ATOM 726 N N . GLY A 1 90 ? 11.751 4.866 -13.003 1.00 82.12 90 GLY A N 1
ATOM 727 C CA . GLY A 1 90 ? 11.749 4.257 -14.343 1.00 82.12 90 GLY A CA 1
ATOM 728 C C . GLY A 1 90 ? 12.696 3.061 -14.539 1.00 82.12 90 GLY A C 1
ATOM 729 O O . GLY A 1 90 ? 13.176 2.815 -15.645 1.00 82.12 90 GLY A O 1
ATOM 730 N N . ARG A 1 91 ? 13.024 2.324 -13.469 1.00 85.12 91 ARG A N 1
ATOM 731 C CA . ARG A 1 91 ? 13.933 1.169 -13.542 1.00 85.12 91 ARG A CA 1
ATOM 732 C C . ARG A 1 91 ? 13.288 0.002 -14.297 1.00 85.12 91 ARG A C 1
ATOM 734 O O . ARG A 1 91 ? 12.103 -0.290 -14.149 1.00 85.12 91 ARG A O 1
ATOM 741 N N . LEU A 1 92 ? 14.106 -0.721 -15.056 1.00 85.31 92 LEU A N 1
ATOM 742 C CA . LEU A 1 92 ? 13.691 -1.882 -15.849 1.00 85.31 92 LEU A CA 1
ATOM 743 C C . LEU A 1 92 ? 13.452 -3.107 -14.949 1.00 85.31 92 LEU A C 1
ATOM 745 O O . LEU A 1 92 ? 14.147 -3.299 -13.948 1.00 85.31 92 LEU A O 1
ATOM 749 N N . ARG A 1 93 ? 12.465 -3.944 -15.290 1.00 85.00 93 ARG A N 1
ATOM 750 C CA . ARG A 1 93 ? 12.200 -5.223 -14.608 1.00 85.00 93 ARG A CA 1
ATOM 751 C C . ARG A 1 93 ? 13.127 -6.332 -15.129 1.00 85.00 93 ARG A C 1
ATOM 753 O O . ARG A 1 93 ? 13.506 -6.302 -16.296 1.00 85.00 93 ARG A O 1
ATOM 760 N N . PRO A 1 94 ? 13.421 -7.382 -14.341 1.00 83.81 94 PRO A N 1
ATOM 761 C CA . PRO A 1 94 ? 14.270 -8.498 -14.786 1.00 83.81 94 PRO A CA 1
ATOM 762 C C . PRO A 1 94 ? 13.767 -9.241 -16.039 1.00 83.81 94 PRO A C 1
ATOM 764 O O . PRO A 1 94 ? 14.564 -9.782 -16.802 1.00 83.81 94 PRO A O 1
ATOM 767 N N . HIS A 1 95 ? 12.451 -9.250 -16.276 1.00 83.88 95 HIS A N 1
ATOM 768 C CA . HIS A 1 95 ? 11.822 -9.841 -17.467 1.00 83.88 95 HIS A CA 1
ATOM 769 C C . HIS A 1 95 ? 11.720 -8.870 -18.654 1.00 83.88 95 HIS A C 1
ATOM 771 O O . HIS A 1 95 ? 11.094 -9.197 -19.659 1.00 83.88 95 HIS A O 1
ATOM 777 N N . PHE A 1 96 ? 12.325 -7.680 -18.569 1.00 86.31 96 PHE A N 1
ATOM 778 C CA . PHE A 1 96 ? 12.284 -6.674 -19.630 1.00 86.31 96 PHE A CA 1
ATOM 779 C C . PHE A 1 96 ? 12.732 -7.234 -20.984 1.00 86.31 96 PHE A C 1
ATOM 781 O O . PHE A 1 96 ? 12.045 -7.042 -21.983 1.00 86.31 96 PHE A O 1
ATOM 788 N N . PHE A 1 97 ? 13.827 -7.996 -21.010 1.00 85.25 97 PHE A N 1
ATOM 789 C CA . PHE A 1 97 ? 14.340 -8.601 -22.239 1.00 85.25 97 PHE A CA 1
ATOM 790 C C . PHE A 1 97 ? 13.368 -9.592 -22.885 1.00 85.25 97 PHE A C 1
ATOM 792 O O . PHE A 1 97 ? 13.288 -9.643 -24.109 1.00 85.25 97 PHE A O 1
ATOM 799 N N . ALA A 1 98 ? 12.611 -10.341 -22.079 1.00 84.81 98 ALA A N 1
ATOM 800 C CA . ALA A 1 98 ? 11.627 -11.294 -22.583 1.00 84.81 98 ALA A CA 1
ATOM 801 C C . ALA A 1 98 ? 10.413 -10.592 -23.215 1.00 84.81 98 ALA A C 1
ATOM 803 O O . ALA A 1 98 ? 9.850 -11.110 -24.172 1.00 84.81 98 ALA A O 1
ATOM 804 N N . VAL A 1 99 ? 10.028 -9.418 -22.697 1.00 85.94 99 VAL A N 1
ATOM 805 C CA . VAL A 1 99 ? 8.844 -8.669 -23.154 1.00 85.94 99 VAL A CA 1
ATOM 806 C C . VAL A 1 99 ? 9.171 -7.716 -24.306 1.00 85.94 99 VAL A C 1
ATOM 808 O O . VAL A 1 99 ? 8.429 -7.667 -25.282 1.00 85.94 99 VAL A O 1
ATOM 811 N N . CYS A 1 100 ? 10.255 -6.943 -24.189 1.00 86.81 100 CYS A N 1
ATOM 812 C CA . CYS A 1 100 ? 10.628 -5.916 -25.164 1.00 86.81 100 CYS A CA 1
ATOM 813 C C . CYS A 1 100 ? 11.329 -6.501 -26.392 1.00 86.81 100 CYS A C 1
ATOM 815 O O . CYS A 1 100 ? 11.054 -6.035 -27.492 1.00 86.81 100 CYS A O 1
ATOM 817 N N . GLN A 1 101 ? 12.194 -7.512 -26.219 1.00 88.25 101 GLN A N 1
ATOM 818 C CA . GLN A 1 101 ? 13.037 -8.060 -27.293 1.00 88.25 101 GLN A CA 1
ATOM 819 C C . GLN A 1 101 ? 13.743 -6.935 -28.084 1.00 88.25 101 GLN A C 1
ATOM 821 O O . GLN A 1 101 ? 13.324 -6.601 -29.193 1.00 88.25 101 GLN A O 1
ATOM 826 N N . PRO A 1 102 ? 14.763 -6.288 -27.491 1.00 88.00 102 PRO A N 1
ATOM 827 C CA . PRO A 1 102 ? 15.369 -5.088 -28.060 1.00 88.00 102 PRO A CA 1
ATOM 828 C C . PRO A 1 102 ? 16.092 -5.374 -29.384 1.00 88.00 102 PRO A C 1
ATOM 830 O O . PRO A 1 102 ? 16.934 -6.273 -29.462 1.00 88.00 102 PRO A O 1
ATOM 833 N N . ILE A 1 103 ? 15.786 -4.561 -30.394 1.00 88.50 103 ILE A N 1
ATOM 834 C CA . ILE A 1 103 ? 16.429 -4.511 -31.709 1.00 88.50 103 ILE A CA 1
ATOM 835 C C . ILE A 1 103 ? 17.153 -3.165 -31.827 1.00 88.50 103 ILE A C 1
ATOM 837 O O . ILE A 1 103 ? 16.586 -2.117 -31.512 1.00 88.50 103 ILE A O 1
ATOM 841 N N . MET A 1 104 ? 18.419 -3.200 -32.238 1.00 88.06 104 MET A N 1
ATOM 842 C CA . MET A 1 104 ? 19.239 -2.008 -32.442 1.00 88.06 104 MET A CA 1
ATOM 843 C C . MET A 1 104 ? 18.872 -1.326 -33.773 1.00 88.06 104 MET A C 1
ATOM 845 O O . MET A 1 104 ? 18.308 -1.986 -34.648 1.00 88.06 104 MET A O 1
ATOM 849 N N . PRO A 1 105 ? 19.222 -0.042 -33.979 1.00 85.38 105 PRO A N 1
ATOM 850 C CA . PRO A 1 105 ? 18.985 0.652 -35.251 1.00 85.38 105 PRO A CA 1
ATOM 851 C C . PRO A 1 105 ? 19.568 -0.092 -36.463 1.00 85.38 105 PRO A C 1
ATOM 853 O O . PRO A 1 105 ? 18.963 -0.110 -37.529 1.00 85.38 105 PRO A O 1
ATOM 856 N N . ASP A 1 106 ? 20.687 -0.791 -36.263 1.00 83.94 106 ASP A N 1
ATOM 857 C CA . ASP A 1 106 ? 21.371 -1.592 -37.287 1.00 83.94 106 ASP A CA 1
ATOM 858 C C . ASP A 1 106 ? 20.696 -2.953 -37.567 1.00 83.94 106 ASP A C 1
ATOM 860 O O . ASP A 1 106 ? 21.262 -3.808 -38.246 1.00 83.94 106 ASP A O 1
ATOM 864 N N . GLY A 1 107 ? 19.526 -3.223 -36.976 1.00 82.69 107 GLY A N 1
ATOM 865 C CA . GLY A 1 107 ? 18.808 -4.500 -37.092 1.00 82.69 107 GLY A CA 1
ATOM 866 C C . GLY A 1 107 ? 19.448 -5.665 -36.327 1.00 82.69 107 GLY A C 1
ATOM 867 O O . GLY A 1 107 ? 18.951 -6.791 -36.367 1.00 82.69 107 GLY A O 1
ATOM 868 N N . THR A 1 108 ? 20.545 -5.417 -35.610 1.00 85.38 108 THR A N 1
ATOM 869 C CA . THR A 1 108 ? 21.222 -6.418 -34.778 1.00 85.38 108 THR A CA 1
ATOM 870 C C . THR A 1 108 ? 20.503 -6.614 -33.440 1.00 85.38 108 THR A C 1
ATOM 872 O O . THR A 1 108 ? 19.684 -5.795 -33.018 1.00 85.38 108 THR A O 1
ATOM 875 N N . THR A 1 109 ? 20.785 -7.731 -32.764 1.00 86.31 109 THR A N 1
ATOM 876 C CA . THR A 1 109 ? 20.203 -8.050 -31.448 1.00 86.31 109 THR A CA 1
ATOM 877 C C . THR A 1 109 ? 21.272 -7.997 -30.359 1.00 86.31 109 THR A C 1
ATOM 879 O O . THR A 1 109 ? 22.472 -8.011 -30.643 1.00 86.31 109 THR A O 1
ATOM 882 N N . CYS A 1 110 ? 20.857 -8.004 -29.088 1.00 81.81 110 CYS A N 1
ATOM 883 C CA . CYS A 1 110 ? 21.798 -8.074 -27.964 1.00 81.81 110 CYS A CA 1
ATOM 884 C C . CYS A 1 110 ? 22.625 -9.376 -27.939 1.00 81.81 110 CYS A C 1
ATOM 886 O O . CYS A 1 110 ? 23.642 -9.426 -27.257 1.00 81.81 110 CYS A O 1
ATOM 888 N N . ALA A 1 111 ? 22.200 -10.430 -28.650 1.00 82.81 111 ALA A N 1
ATOM 889 C CA . ALA A 1 111 ? 22.936 -11.694 -28.741 1.00 82.81 111 ALA A CA 1
ATOM 890 C C . ALA A 1 111 ? 24.070 -11.655 -29.782 1.00 82.81 111 ALA A C 1
ATOM 892 O O . ALA A 1 111 ? 24.967 -12.499 -29.754 1.00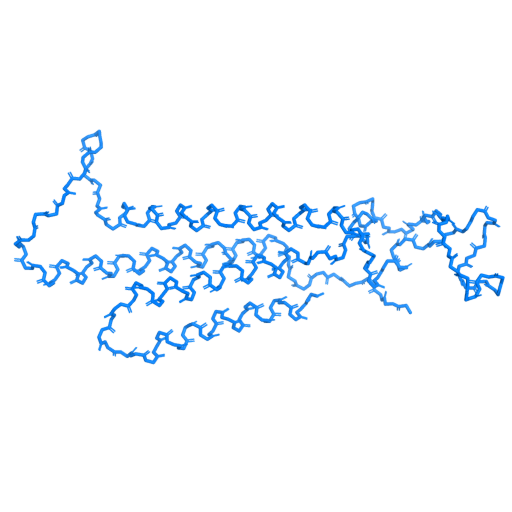 82.81 111 ALA A O 1
ATOM 893 N N . SER A 1 112 ? 24.040 -10.685 -30.699 1.00 85.38 112 SER A N 1
ATOM 894 C CA . SER A 1 112 ? 25.059 -10.519 -31.731 1.00 85.38 112 SER A CA 1
ATOM 895 C C . SER A 1 112 ? 26.417 -10.183 -31.103 1.00 85.38 112 SER A C 1
ATOM 897 O O . SER A 1 112 ? 26.503 -9.338 -30.215 1.00 85.38 112 SER A O 1
ATOM 899 N N . PHE A 1 113 ? 27.492 -10.797 -31.610 1.00 82.12 113 PHE A N 1
ATOM 900 C CA . PHE A 1 113 ? 28.869 -10.590 -31.132 1.00 82.12 113 PHE A CA 1
ATOM 901 C C . PHE A 1 113 ? 29.266 -9.103 -31.065 1.00 82.12 113 PHE A C 1
ATOM 903 O O . PHE A 1 113 ? 29.935 -8.671 -30.134 1.00 82.12 113 PHE A O 1
ATOM 910 N N . LEU A 1 114 ? 28.765 -8.298 -32.006 1.00 82.56 114 LEU A N 1
ATOM 911 C CA . LEU A 1 114 ? 29.045 -6.864 -32.119 1.00 82.56 114 LEU A CA 1
ATOM 912 C C . LEU A 1 114 ? 28.518 -6.020 -30.941 1.00 82.56 114 LEU A C 1
ATOM 914 O O . LEU A 1 114 ? 29.032 -4.926 -30.694 1.00 82.56 114 LEU A O 1
ATOM 918 N N . ASN A 1 115 ? 27.520 -6.538 -30.220 1.00 82.69 115 ASN A N 1
ATOM 919 C CA . ASN A 1 115 ? 26.810 -5.867 -29.128 1.00 82.69 115 ASN A CA 1
ATOM 920 C C . ASN A 1 115 ? 27.103 -6.483 -27.753 1.00 82.69 115 ASN A C 1
ATOM 922 O O . ASN A 1 115 ? 26.561 -6.030 -26.744 1.00 82.69 115 ASN A O 1
ATOM 926 N N . GLN A 1 116 ? 27.967 -7.500 -27.689 1.00 82.31 116 GLN A N 1
ATOM 927 C CA . GLN A 1 116 ? 28.375 -8.093 -26.420 1.00 82.31 116 GLN A CA 1
ATOM 928 C C . GLN A 1 116 ? 29.155 -7.069 -25.583 1.00 82.31 116 GLN A C 1
ATOM 930 O O . GLN A 1 116 ? 30.025 -6.364 -26.090 1.00 82.31 116 GLN A O 1
ATOM 935 N N . ASN A 1 117 ? 28.822 -6.979 -24.293 1.00 82.19 117 ASN A N 1
ATOM 936 C CA . ASN A 1 117 ? 29.423 -6.063 -23.312 1.00 82.19 117 ASN A CA 1
ATOM 937 C C . ASN A 1 117 ? 29.336 -4.562 -23.648 1.00 82.19 117 ASN A C 1
ATOM 939 O O . ASN A 1 117 ? 30.024 -3.757 -23.021 1.00 82.19 117 ASN A O 1
ATOM 943 N N . LYS A 1 118 ? 28.473 -4.162 -24.589 1.00 84.75 118 LYS A N 1
ATOM 944 C CA . LYS A 1 118 ? 28.193 -2.749 -24.860 1.00 84.75 118 LYS A CA 1
ATOM 945 C C . LYS A 1 118 ? 26.959 -2.288 -24.101 1.00 84.75 118 LYS A C 1
ATOM 947 O O . LYS A 1 118 ? 25.960 -2.998 -24.005 1.00 84.75 118 LYS A O 1
ATOM 952 N N . TYR A 1 119 ? 27.031 -1.068 -23.584 1.00 84.12 119 TYR A N 1
ATOM 953 C CA . TYR A 1 119 ? 25.876 -0.394 -23.016 1.00 84.12 119 TYR A CA 1
ATOM 954 C C . TYR A 1 119 ? 25.076 0.264 -24.145 1.00 84.12 119 TYR A C 1
ATOM 956 O O . TYR A 1 119 ? 25.596 1.123 -24.853 1.00 84.12 119 TYR A O 1
ATOM 964 N N . ILE A 1 120 ? 23.834 -0.181 -24.338 1.00 84.94 120 ILE A N 1
ATOM 965 C CA . ILE A 1 120 ? 22.972 0.222 -25.455 1.00 84.94 120 ILE A CA 1
ATOM 966 C C . ILE A 1 120 ? 21.851 1.092 -24.898 1.00 84.94 120 ILE A C 1
ATOM 968 O O . ILE A 1 120 ? 21.082 0.639 -24.048 1.00 84.94 120 ILE A O 1
ATOM 972 N N . MET A 1 121 ? 21.762 2.327 -25.387 1.00 84.75 121 MET A N 1
ATOM 973 C CA . MET A 1 121 ? 20.711 3.274 -25.003 1.00 84.75 121 MET A CA 1
ATOM 974 C C . MET A 1 121 ? 19.592 3.342 -26.036 1.00 84.75 121 MET A C 1
ATOM 976 O O . MET A 1 121 ? 18.422 3.388 -25.660 1.00 84.75 121 MET A O 1
ATOM 980 N N . ASP A 1 122 ? 19.948 3.262 -27.317 1.00 87.44 122 ASP A N 1
ATOM 981 C CA . ASP A 1 122 ? 19.003 3.367 -28.422 1.00 87.44 122 ASP A CA 1
ATOM 982 C C . ASP A 1 122 ? 18.612 1.981 -28.930 1.00 87.44 122 ASP A C 1
ATOM 984 O O . ASP A 1 122 ? 19.426 1.226 -29.466 1.00 87.44 122 ASP A O 1
ATOM 988 N N . PHE A 1 123 ? 17.345 1.630 -28.730 1.00 88.06 123 PHE A N 1
ATOM 989 C CA . PHE A 1 123 ? 16.770 0.375 -29.193 1.00 88.06 123 PHE A CA 1
ATOM 990 C C . PHE A 1 123 ? 15.262 0.515 -29.406 1.00 88.06 123 PHE A C 1
ATOM 992 O O . PHE A 1 123 ? 14.576 1.283 -28.724 1.00 88.06 123 PHE A O 1
ATOM 999 N N . HIS A 1 124 ? 14.729 -0.308 -30.301 1.00 88.56 124 HIS A N 1
ATOM 1000 C CA . HIS A 1 124 ? 13.297 -0.492 -30.488 1.00 88.56 124 HIS A CA 1
ATOM 1001 C C . HIS A 1 124 ? 12.865 -1.841 -29.914 1.00 88.56 124 HIS A C 1
ATOM 1003 O O . HIS A 1 124 ? 13.581 -2.835 -30.014 1.00 88.56 124 HIS A O 1
ATOM 1009 N N . CYS A 1 125 ? 11.699 -1.880 -29.269 1.00 88.12 125 CYS A N 1
ATOM 1010 C CA . CYS A 1 125 ? 11.127 -3.136 -28.793 1.00 88.12 125 CYS A CA 1
ATOM 1011 C C . CYS A 1 125 ? 10.381 -3.813 -29.945 1.00 88.12 125 CYS A C 1
ATOM 1013 O O . CYS A 1 125 ? 9.446 -3.218 -30.476 1.00 88.12 125 CYS A O 1
ATOM 1015 N N . ASN A 1 126 ? 10.755 -5.047 -30.291 1.00 86.44 126 ASN A N 1
ATOM 1016 C CA . ASN A 1 126 ? 10.005 -5.856 -31.257 1.00 86.44 126 ASN A CA 1
ATOM 1017 C C . ASN A 1 126 ? 8.625 -6.252 -30.70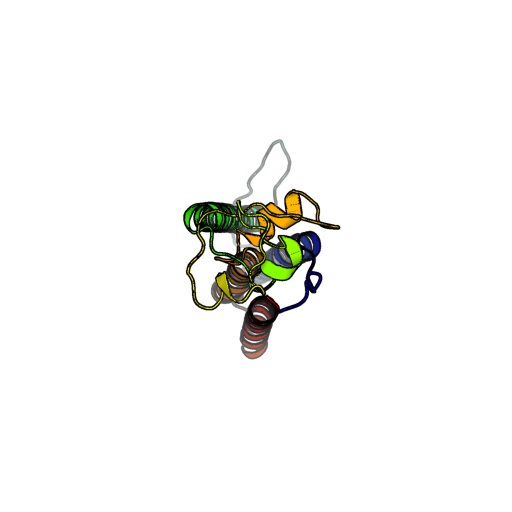5 1.00 86.44 126 ASN A C 1
ATOM 1019 O O . ASN A 1 126 ? 7.639 -6.283 -31.430 1.00 86.44 126 ASN A O 1
ATOM 1023 N N . GLY A 1 127 ? 8.554 -6.538 -29.398 1.00 81.31 127 GLY A N 1
ATOM 1024 C CA . GLY A 1 127 ? 7.287 -6.730 -28.685 1.00 81.31 127 GLY A CA 1
ATOM 1025 C C . GLY A 1 127 ? 6.402 -7.874 -29.199 1.00 81.31 127 GLY A C 1
ATOM 1026 O O . GLY A 1 127 ? 5.182 -7.818 -29.054 1.00 81.31 127 GLY A O 1
ATOM 1027 N N . VAL A 1 128 ? 6.975 -8.912 -29.820 1.00 79.38 128 VAL A N 1
ATOM 1028 C CA . VAL A 1 128 ? 6.184 -10.008 -30.400 1.00 79.38 128 VAL A CA 1
ATOM 1029 C C . VAL A 1 128 ? 5.442 -10.752 -29.288 1.00 79.38 128 VAL A C 1
ATOM 1031 O O . VAL A 1 128 ? 6.056 -11.388 -28.432 1.00 79.38 128 VAL A O 1
ATOM 1034 N N . GLY A 1 129 ? 4.110 -10.663 -29.301 1.00 78.31 129 GLY A N 1
ATOM 1035 C CA . GLY A 1 129 ? 3.241 -11.286 -28.299 1.00 78.31 129 GLY A CA 1
ATOM 1036 C C . GLY A 1 129 ? 3.084 -10.498 -26.992 1.00 78.31 129 GLY A C 1
ATOM 1037 O O . GLY A 1 129 ? 2.528 -11.040 -26.039 1.00 78.31 129 GLY A O 1
ATOM 1038 N N . SER A 1 130 ? 3.536 -9.239 -26.921 1.00 83.44 130 SER A N 1
ATOM 1039 C CA . SER A 1 130 ? 3.358 -8.376 -25.748 1.00 83.44 130 SER A CA 1
ATOM 1040 C C . SER A 1 130 ? 2.502 -7.140 -26.050 1.00 83.44 130 SER A C 1
ATOM 1042 O O . SER A 1 130 ? 2.601 -6.511 -27.098 1.00 83.44 130 SER A O 1
ATOM 1044 N N . THR A 1 131 ? 1.613 -6.782 -25.119 1.00 85.62 131 THR A N 1
ATOM 1045 C CA . THR A 1 131 ? 0.766 -5.581 -25.233 1.00 85.62 131 THR A CA 1
ATOM 1046 C C . THR A 1 131 ? 1.552 -4.322 -24.849 1.00 85.62 131 THR A C 1
ATOM 1048 O O . THR A 1 131 ? 2.430 -4.379 -23.987 1.00 85.62 131 THR A O 1
ATOM 1051 N N . GLU A 1 132 ? 1.176 -3.150 -25.371 1.00 83.00 132 GLU A N 1
ATOM 1052 C CA . GLU A 1 132 ? 1.769 -1.852 -24.988 1.00 83.00 132 GLU A CA 1
ATOM 1053 C C . GLU A 1 132 ? 1.808 -1.627 -23.469 1.00 83.00 132 GLU A C 1
ATOM 1055 O O . GLU A 1 132 ? 2.786 -1.119 -22.913 1.00 83.00 132 GLU A O 1
ATOM 1060 N N . ARG A 1 133 ? 0.767 -2.082 -22.764 1.00 82.25 133 ARG A N 1
ATOM 1061 C CA . ARG A 1 133 ? 0.715 -2.047 -21.302 1.00 82.25 133 ARG A CA 1
ATOM 1062 C C . ARG A 1 133 ? 1.848 -2.853 -20.660 1.00 82.25 133 ARG A C 1
ATOM 1064 O O . ARG A 1 133 ? 2.466 -2.371 -19.715 1.00 82.25 133 ARG A O 1
ATOM 1071 N N . MET A 1 134 ? 2.142 -4.048 -21.173 1.00 81.75 134 MET A N 1
ATOM 1072 C CA . MET A 1 134 ? 3.226 -4.893 -20.663 1.00 81.75 134 MET A CA 1
ATOM 1073 C C . MET A 1 134 ? 4.591 -4.248 -20.902 1.00 81.75 134 MET A C 1
ATOM 1075 O O . MET A 1 134 ? 5.446 -4.285 -20.020 1.00 81.75 134 MET A O 1
ATOM 1079 N N . LEU A 1 135 ? 4.782 -3.606 -22.059 1.00 84.31 135 LEU A N 1
ATOM 1080 C CA . LEU A 1 135 ? 6.006 -2.863 -22.372 1.00 84.31 135 LEU A CA 1
ATOM 1081 C C . LEU A 1 135 ? 6.211 -1.681 -21.418 1.00 84.31 135 LEU A C 1
ATOM 1083 O O . LEU A 1 135 ? 7.318 -1.475 -20.915 1.00 84.31 135 LEU A O 1
ATOM 1087 N N . LYS A 1 136 ? 5.140 -0.939 -21.110 1.00 84.31 136 LYS A N 1
ATOM 1088 C CA . LYS A 1 136 ? 5.182 0.162 -20.139 1.00 84.31 136 LYS A CA 1
ATOM 1089 C C . LYS A 1 136 ? 5.487 -0.343 -18.728 1.00 84.31 136 LYS A C 1
ATOM 1091 O O . LYS A 1 136 ? 6.356 0.203 -18.056 1.00 84.31 136 LYS A O 1
ATOM 1096 N N . GLU A 1 137 ? 4.825 -1.411 -18.286 1.00 82.88 137 GLU A N 1
ATOM 1097 C CA . GLU A 1 137 ? 5.055 -2.007 -16.963 1.00 82.88 137 GLU A CA 1
ATOM 1098 C C . GLU A 1 137 ? 6.462 -2.614 -16.822 1.00 82.88 137 GLU A C 1
ATOM 1100 O O . GLU A 1 137 ? 7.050 -2.553 -15.741 1.00 82.88 137 GLU A O 1
ATOM 1105 N N . ALA A 1 138 ? 7.047 -3.137 -17.903 1.00 82.56 138 ALA A N 1
ATOM 1106 C CA . ALA A 1 138 ? 8.407 -3.677 -17.905 1.00 82.56 138 ALA A CA 1
ATOM 1107 C C . ALA A 1 138 ? 9.489 -2.611 -17.634 1.00 82.56 138 ALA A C 1
ATOM 1109 O O . ALA A 1 138 ? 10.581 -2.959 -17.181 1.00 82.56 138 ALA A O 1
ATOM 1110 N N . ARG A 1 139 ? 9.186 -1.324 -17.861 1.00 81.56 139 ARG A N 1
ATOM 1111 C CA . ARG A 1 139 ? 10.054 -0.168 -17.551 1.00 81.56 139 ARG A CA 1
ATOM 1112 C C . ARG A 1 139 ? 9.792 0.441 -16.165 1.00 81.56 139 ARG A C 1
ATOM 1114 O O . ARG A 1 139 ? 10.378 1.460 -15.825 1.00 81.56 139 ARG A O 1
ATOM 1121 N N . LEU A 1 140 ? 8.896 -0.156 -15.376 1.00 82.56 140 LEU A N 1
ATOM 1122 C CA . LEU A 1 140 ? 8.483 0.342 -14.062 1.00 82.56 140 LEU A CA 1
ATOM 1123 C C . LEU A 1 140 ? 8.655 -0.770 -13.018 1.00 82.56 140 LEU A C 1
ATOM 1125 O O . LEU A 1 140 ? 7.710 -1.499 -12.689 1.00 82.56 140 LEU A O 1
ATOM 1129 N N . SER A 1 141 ? 9.884 -0.948 -12.527 1.00 77.88 141 SER A N 1
ATOM 1130 C CA . SER A 1 141 ? 10.224 -1.994 -11.551 1.00 77.88 141 SER A CA 1
ATOM 1131 C C . SER A 1 141 ? 10.217 -1.529 -10.101 1.00 77.88 141 SER A C 1
ATOM 1133 O O . SER A 1 141 ? 9.855 -2.312 -9.226 1.00 77.88 141 SER A O 1
ATOM 1135 N N . PHE A 1 142 ? 10.567 -0.271 -9.832 1.00 76.94 142 PHE A N 1
ATOM 1136 C CA . PHE A 1 142 ? 10.790 0.204 -8.471 1.00 76.94 142 PHE A CA 1
ATOM 1137 C C . PHE A 1 142 ? 10.076 1.534 -8.201 1.00 76.94 142 PHE A C 1
ATOM 1139 O O . PHE A 1 142 ? 10.187 2.432 -9.036 1.00 76.94 142 PHE A O 1
ATOM 1146 N N . PRO A 1 143 ? 9.408 1.702 -7.042 1.00 79.50 143 PRO A N 1
ATOM 1147 C CA . PRO A 1 143 ? 9.097 0.696 -6.014 1.00 79.50 143 PRO A CA 1
ATOM 1148 C C . PRO A 1 143 ? 7.883 -0.197 -6.366 1.00 79.50 143 PRO A C 1
ATOM 1150 O O . PRO A 1 143 ? 7.023 0.165 -7.174 1.00 79.50 143 PRO A O 1
ATOM 1153 N N . SER A 1 144 ? 7.780 -1.377 -5.739 1.00 83.81 144 SER A N 1
ATOM 1154 C CA . SER A 1 144 ? 6.630 -2.284 -5.910 1.00 83.81 144 SER A CA 1
ATOM 1155 C C . SER A 1 144 ? 5.380 -1.725 -5.226 1.00 83.81 144 SER A C 1
ATOM 1157 O O . SER A 1 144 ? 5.339 -1.591 -4.004 1.00 83.81 144 SER A O 1
ATOM 1159 N N . GLY A 1 145 ? 4.328 -1.464 -6.010 1.00 85.38 145 GLY A N 1
ATOM 1160 C CA . GLY A 1 145 ? 3.046 -0.988 -5.472 1.00 85.38 145 GLY A CA 1
ATOM 1161 C C . GLY A 1 145 ? 2.297 -2.026 -4.641 1.00 85.38 145 GLY A C 1
ATOM 1162 O O . GLY A 1 145 ? 1.598 -1.672 -3.701 1.00 85.38 145 GLY A O 1
ATOM 1163 N N . HIS A 1 146 ? 2.469 -3.313 -4.953 1.00 86.62 146 HIS A N 1
ATOM 1164 C CA . HIS A 1 146 ? 1.865 -4.384 -4.160 1.00 86.62 146 HIS A CA 1
ATOM 1165 C C . HIS A 1 146 ? 2.492 -4.450 -2.766 1.00 86.62 146 HIS A C 1
ATOM 1167 O O . HIS A 1 146 ? 1.782 -4.573 -1.770 1.00 86.62 146 HIS A O 1
ATOM 1173 N N . SER A 1 147 ? 3.819 -4.325 -2.706 1.00 89.62 147 SER A N 1
ATOM 1174 C CA . SER A 1 147 ? 4.563 -4.383 -1.453 1.00 89.62 147 SER A CA 1
ATOM 1175 C C . SER A 1 147 ? 4.293 -3.140 -0.602 1.00 89.62 147 SER A C 1
ATOM 1177 O O . SER A 1 147 ? 3.982 -3.281 0.576 1.00 89.62 147 SER A O 1
ATOM 1179 N N . SER A 1 148 ? 4.328 -1.931 -1.183 1.00 91.19 148 SER A N 1
ATOM 1180 C CA . SER A 1 148 ? 4.079 -0.692 -0.428 1.00 91.19 148 SER A CA 1
ATOM 1181 C C . SER A 1 148 ? 2.673 -0.645 0.175 1.00 91.19 148 SER A C 1
ATOM 1183 O O . SER A 1 148 ? 2.521 -0.362 1.364 1.00 91.19 148 SER A O 1
ATOM 1185 N N . PHE A 1 149 ? 1.651 -1.002 -0.606 1.00 91.44 149 PHE A N 1
ATOM 1186 C CA . PHE A 1 149 ? 0.270 -1.054 -0.132 1.00 91.44 149 PHE A CA 1
ATOM 1187 C C . PHE A 1 149 ? 0.064 -2.122 0.953 1.00 91.44 149 PHE A C 1
ATOM 1189 O O . PHE A 1 149 ? -0.557 -1.847 1.983 1.00 91.44 149 PHE A O 1
ATOM 1196 N N . SER A 1 150 ? 0.599 -3.336 0.767 1.00 91.94 150 SER A N 1
ATOM 1197 C CA . SER A 1 150 ? 0.436 -4.395 1.769 1.00 91.94 150 SER A CA 1
ATOM 1198 C C . SER A 1 150 ? 1.156 -4.073 3.076 1.00 91.94 150 SER A C 1
ATOM 1200 O O . SER A 1 150 ? 0.624 -4.362 4.146 1.00 91.94 150 SER A O 1
ATOM 1202 N N . PHE A 1 151 ? 2.344 -3.467 3.014 1.00 92.12 151 PHE A N 1
ATOM 1203 C CA . PHE A 1 151 ? 3.043 -3.029 4.218 1.00 92.12 151 PHE A CA 1
ATOM 1204 C C . PHE A 1 151 ? 2.262 -1.946 4.949 1.00 92.12 151 PHE A C 1
ATOM 1206 O O . PHE A 1 151 ? 2.029 -2.086 6.146 1.00 92.12 151 PHE A O 1
ATOM 1213 N N . PHE A 1 152 ? 1.807 -0.905 4.245 1.00 93.94 152 PHE A N 1
ATOM 1214 C CA . PHE A 1 152 ? 1.039 0.169 4.870 1.00 93.94 152 PHE A CA 1
ATOM 1215 C C . PHE A 1 152 ? -0.211 -0.367 5.579 1.00 93.94 152 PHE A C 1
ATOM 1217 O O . PHE A 1 152 ? -0.409 -0.105 6.765 1.00 93.94 152 PHE A O 1
ATOM 1224 N N . THR A 1 153 ? -1.029 -1.157 4.878 1.00 93.62 153 THR A N 1
ATOM 1225 C CA . THR A 1 153 ? -2.315 -1.639 5.403 1.00 93.62 153 THR A CA 1
ATOM 1226 C C . THR A 1 153 ? -2.152 -2.535 6.632 1.00 93.62 153 THR A C 1
ATOM 1228 O O . THR A 1 153 ? -2.822 -2.321 7.643 1.00 93.62 153 THR A O 1
ATOM 1231 N N . MET A 1 154 ? -1.226 -3.493 6.585 1.00 92.75 154 MET A N 1
ATOM 1232 C CA . MET A 1 154 ? -1.009 -4.447 7.677 1.00 92.75 154 MET A CA 1
ATOM 1233 C C . MET A 1 154 ? -0.287 -3.824 8.874 1.00 92.75 154 MET A C 1
ATOM 1235 O O . MET A 1 154 ? -0.635 -4.112 10.019 1.00 92.75 154 MET A O 1
ATOM 1239 N N . VAL A 1 155 ? 0.687 -2.939 8.636 1.00 93.19 155 VAL A N 1
ATOM 1240 C CA . VAL A 1 155 ? 1.401 -2.238 9.714 1.00 93.19 155 VAL A CA 1
ATOM 1241 C C . VAL A 1 155 ? 0.479 -1.236 10.406 1.00 93.19 155 VAL A C 1
ATOM 1243 O O . VAL A 1 155 ? 0.453 -1.186 11.638 1.00 93.19 155 VAL A O 1
ATOM 1246 N N . TYR A 1 156 ? -0.330 -0.487 9.647 1.00 93.94 156 TYR A N 1
ATOM 1247 C CA . TYR A 1 156 ? -1.357 0.381 10.224 1.00 93.94 156 TYR A CA 1
ATOM 1248 C C . TYR A 1 156 ? -2.319 -0.429 11.092 1.00 93.94 156 TYR A C 1
ATOM 1250 O O . TYR A 1 156 ? -2.595 -0.040 12.224 1.00 93.94 156 TYR A O 1
ATOM 1258 N N . LEU A 1 157 ? -2.791 -1.580 10.601 1.00 92.19 157 LEU A N 1
ATOM 1259 C CA . LEU A 1 157 ? -3.699 -2.443 11.353 1.00 92.19 157 LEU A CA 1
ATOM 1260 C C . LEU A 1 157 ? -3.063 -2.972 12.649 1.00 92.19 157 LEU A C 1
ATOM 1262 O O . LEU A 1 157 ? -3.706 -2.963 13.699 1.00 92.19 157 LEU A O 1
ATOM 1266 N N . ALA A 1 158 ? -1.791 -3.375 12.606 1.00 92.25 158 ALA A N 1
ATOM 1267 C CA . ALA A 1 158 ? -1.056 -3.824 13.785 1.00 92.25 158 ALA A CA 1
ATOM 1268 C C . ALA A 1 158 ? -0.919 -2.710 14.843 1.00 92.25 158 ALA A C 1
ATOM 1270 O O . ALA A 1 158 ? -1.160 -2.952 16.032 1.00 92.25 158 ALA A O 1
ATOM 1271 N N . MET A 1 159 ? -0.595 -1.484 14.413 1.00 91.81 159 MET A N 1
ATOM 1272 C CA . MET A 1 159 ? -0.539 -0.303 15.286 1.00 91.81 159 MET A CA 1
ATOM 1273 C C . MET A 1 159 ? -1.921 0.096 15.818 1.00 91.81 159 MET A C 1
ATOM 1275 O O . MET A 1 159 ? -2.063 0.434 16.994 1.00 91.81 159 MET A O 1
ATOM 1279 N N . TYR A 1 160 ? -2.959 0.010 14.989 1.00 91.31 160 TYR A N 1
ATOM 1280 C CA . TYR A 1 160 ? -4.337 0.273 15.391 1.00 91.31 160 TYR A CA 1
ATOM 1281 C C . TYR A 1 160 ? -4.782 -0.693 16.500 1.00 91.31 160 TYR A C 1
ATOM 1283 O O . TYR A 1 160 ? -5.259 -0.255 17.549 1.00 91.31 160 TYR A O 1
ATOM 1291 N N . LEU A 1 161 ? -4.528 -1.995 16.328 1.00 89.75 161 LEU A N 1
ATOM 1292 C CA . LEU A 1 161 ? -4.788 -3.007 17.356 1.00 89.75 161 LEU A CA 1
ATOM 1293 C C . LEU A 1 161 ? -3.982 -2.749 18.633 1.00 89.75 161 LEU A C 1
ATOM 1295 O O . LEU A 1 161 ? -4.509 -2.922 19.732 1.00 89.75 161 LEU A O 1
ATOM 1299 N N . GLN A 1 162 ? -2.734 -2.279 18.505 1.00 89.12 162 GLN A N 1
ATOM 1300 C CA . GLN A 1 162 ? -1.908 -1.887 19.650 1.00 89.12 162 GLN A CA 1
ATOM 1301 C C . GLN A 1 162 ? -2.552 -0.742 20.452 1.00 89.12 162 GLN A C 1
ATOM 1303 O O . GLN A 1 162 ? -2.533 -0.744 21.683 1.00 89.12 162 GLN A O 1
ATOM 1308 N N . SER A 1 163 ? -3.121 0.247 19.769 1.00 86.62 163 SER A N 1
ATOM 1309 C CA . SER A 1 163 ? -3.696 1.423 20.422 1.00 86.62 163 SER A CA 1
ATOM 1310 C C . SER A 1 163 ? -5.078 1.151 21.024 1.00 86.62 163 SER A C 1
ATOM 1312 O O . SER A 1 163 ? -5.358 1.607 22.132 1.00 86.62 163 SER A O 1
ATOM 1314 N N . ARG A 1 164 ? -5.946 0.410 20.323 1.00 83.75 164 ARG A N 1
ATOM 1315 C CA . ARG A 1 164 ? -7.373 0.303 20.679 1.00 83.75 164 ARG A CA 1
ATOM 1316 C C . ARG A 1 164 ? -7.733 -0.934 21.485 1.00 83.75 164 ARG A C 1
ATOM 1318 O O . ARG A 1 164 ? -8.628 -0.865 22.320 1.00 83.75 164 ARG A O 1
ATOM 1325 N N . MET A 1 165 ? -7.052 -2.059 21.281 1.00 79.81 165 MET A N 1
ATOM 1326 C CA . MET A 1 165 ? -7.443 -3.318 21.916 1.00 79.81 165 MET A CA 1
ATOM 1327 C C . MET A 1 165 ? -6.954 -3.373 23.374 1.00 79.81 165 MET A C 1
ATOM 1329 O O . MET A 1 165 ? -5.883 -3.905 23.656 1.00 79.81 165 MET A O 1
ATOM 1333 N N . THR A 1 166 ? -7.736 -2.828 24.309 1.00 69.25 166 THR A N 1
ATOM 1334 C CA . THR A 1 166 ? -7.454 -2.803 25.764 1.00 69.25 166 THR A CA 1
ATOM 1335 C C . THR A 1 166 ? -7.985 -4.029 26.520 1.00 69.25 166 THR A C 1
ATOM 1337 O O . THR A 1 166 ? -8.073 -4.019 27.747 1.00 69.25 166 THR A O 1
ATOM 1340 N N . TRP A 1 167 ? -8.345 -5.096 25.799 1.00 67.44 167 TRP A N 1
ATOM 1341 C CA . TRP A 1 167 ? -8.955 -6.304 26.358 1.00 67.44 167 TRP A CA 1
ATOM 1342 C C . TRP A 1 167 ? -8.076 -6.946 27.448 1.00 67.44 167 TRP A C 1
ATOM 1344 O O . TRP A 1 167 ? -6.934 -7.325 27.192 1.00 67.44 167 TRP A O 1
ATOM 1354 N N . GLN A 1 168 ? -8.635 -7.102 28.652 1.00 62.06 168 GLN A N 1
ATOM 1355 C CA . GLN A 1 168 ? -7.959 -7.624 29.856 1.00 62.06 168 GLN A CA 1
ATOM 1356 C C . GLN A 1 168 ? -7.741 -9.149 29.856 1.00 62.06 168 GLN A C 1
ATOM 1358 O O . GLN A 1 168 ? -7.092 -9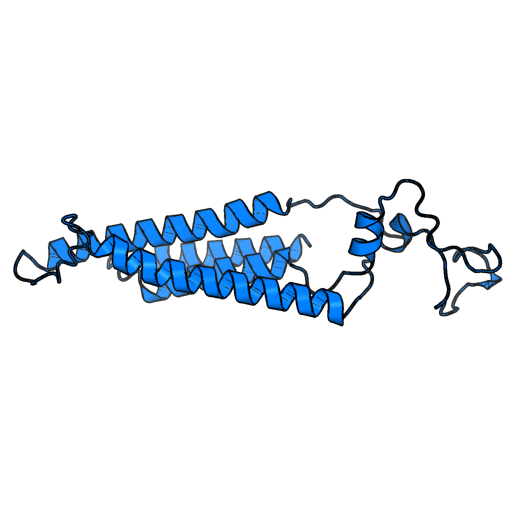.671 30.754 1.00 62.06 168 GLN A O 1
ATOM 1363 N N . GLY A 1 169 ? -8.286 -9.876 28.875 1.00 68.69 169 GLY A N 1
ATOM 1364 C CA . GLY A 1 169 ? -8.106 -11.326 28.738 1.00 68.69 169 GLY A CA 1
ATOM 1365 C C . GLY A 1 169 ? -6.710 -11.722 28.233 1.00 68.69 169 GLY A C 1
ATOM 1366 O O . GLY A 1 169 ? -5.686 -11.382 28.819 1.00 68.69 169 GLY A O 1
ATOM 1367 N N . SER A 1 170 ? -6.638 -12.472 27.129 1.00 70.44 170 SER A N 1
ATOM 1368 C CA . SER A 1 170 ? -5.347 -12.957 26.623 1.00 70.44 170 SER A CA 1
ATOM 1369 C C . SER A 1 170 ? -4.557 -11.854 25.913 1.00 70.44 170 SER A C 1
ATOM 1371 O O . SER A 1 170 ? -4.794 -11.552 24.741 1.00 70.44 170 SER A O 1
ATOM 1373 N N . LYS A 1 171 ? -3.554 -11.296 26.605 1.00 75.69 171 LYS A N 1
ATOM 1374 C CA . LYS A 1 171 ? -2.553 -10.381 26.019 1.00 75.69 171 LYS A CA 1
ATOM 1375 C C . LYS A 1 171 ? -1.816 -11.007 24.824 1.00 75.69 171 LYS A C 1
ATOM 1377 O O . LYS A 1 171 ? -1.377 -10.293 23.926 1.00 75.69 171 LYS A O 1
ATOM 1382 N N . LEU A 1 172 ? -1.721 -12.338 24.786 1.00 84.06 172 LEU A N 1
ATOM 1383 C CA . LEU A 1 172 ? -1.013 -13.080 23.744 1.00 84.06 172 LEU A CA 1
ATOM 1384 C C . LEU A 1 172 ? -1.751 -13.060 22.399 1.00 84.06 172 LEU A C 1
ATOM 1386 O O . LEU A 1 172 ? -1.107 -12.967 21.358 1.00 84.06 172 LEU A O 1
ATOM 1390 N N . LEU A 1 173 ? -3.090 -13.061 22.409 1.00 82.94 173 LEU A N 1
ATOM 1391 C CA . LEU A 1 173 ? -3.896 -13.025 21.182 1.00 82.94 173 LEU A CA 1
ATOM 1392 C C . LEU A 1 173 ? -3.605 -11.769 20.347 1.00 82.94 173 LEU A C 1
ATOM 1394 O O . LEU A 1 173 ? -3.473 -11.842 19.129 1.00 82.94 173 LEU A O 1
ATOM 1398 N N . ARG A 1 174 ? -3.454 -10.618 21.008 1.00 83.12 174 ARG A N 1
ATOM 1399 C CA . ARG A 1 174 ? -3.143 -9.342 20.353 1.00 83.12 174 ARG A CA 1
ATOM 1400 C C . ARG A 1 174 ? -1.792 -9.384 19.643 1.00 83.12 174 ARG A C 1
ATOM 1402 O O . ARG A 1 174 ? -1.710 -9.010 18.476 1.00 83.12 174 ARG A O 1
ATOM 1409 N N . HIS A 1 175 ? -0.751 -9.856 20.326 1.00 88.06 175 HIS A N 1
ATOM 1410 C CA . HIS A 1 175 ? 0.585 -9.967 19.737 1.00 88.06 175 HIS A CA 1
ATOM 1411 C C . HIS A 1 175 ? 0.642 -11.018 18.626 1.00 88.06 175 HIS A C 1
ATOM 1413 O O . HIS A 1 175 ? 1.294 -10.793 17.610 1.00 88.06 175 HIS A O 1
ATOM 1419 N N . PHE A 1 176 ? -0.097 -12.119 18.770 1.00 89.75 176 PHE A N 1
ATOM 1420 C CA . PHE A 1 176 ? -0.229 -13.125 17.721 1.00 89.75 176 PHE A CA 1
ATOM 1421 C C . PHE A 1 176 ? -0.879 -12.549 16.455 1.00 89.75 176 PHE A C 1
ATOM 1423 O O . PHE A 1 176 ? -0.331 -12.697 15.367 1.00 89.75 176 PHE A O 1
ATOM 1430 N N . LEU A 1 177 ? -1.989 -11.814 16.586 1.00 87.94 177 LEU A N 1
ATOM 1431 C CA . LEU A 1 177 ? -2.641 -11.160 15.447 1.00 87.94 177 LEU A CA 1
ATOM 1432 C C . LEU A 1 177 ? -1.723 -10.135 14.766 1.00 87.94 177 LEU A C 1
ATOM 1434 O O . LEU A 1 177 ? -1.624 -10.123 13.541 1.00 87.94 177 LEU A O 1
ATOM 1438 N N . GLN A 1 178 ? -1.009 -9.314 15.543 1.00 90.38 178 GLN A N 1
ATOM 1439 C CA . GLN A 1 178 ? -0.016 -8.373 15.007 1.00 90.38 178 GLN A CA 1
ATOM 1440 C C . GLN A 1 178 ? 1.075 -9.092 14.209 1.00 90.38 178 GLN A C 1
ATOM 1442 O O . GLN A 1 178 ? 1.393 -8.674 13.095 1.00 90.38 178 GLN A O 1
ATOM 1447 N N . PHE A 1 179 ? 1.609 -10.190 14.750 1.00 91.75 179 PHE A N 1
ATOM 1448 C CA . PHE A 1 179 ? 2.596 -11.013 14.061 1.00 91.75 179 PHE A CA 1
ATOM 1449 C C . PHE A 1 179 ? 2.039 -11.575 12.748 1.00 91.75 179 PHE A C 1
ATOM 1451 O O . PHE A 1 179 ? 2.681 -11.434 11.710 1.00 91.75 179 PHE A O 1
ATOM 1458 N N . CYS A 1 180 ? 0.821 -12.128 12.753 1.00 91.19 180 CYS A N 1
ATOM 1459 C CA . CYS A 1 180 ? 0.178 -12.634 11.541 1.00 91.19 180 CYS A CA 1
ATOM 1460 C C . CYS A 1 180 ? 0.050 -11.557 10.453 1.00 91.19 180 CYS A C 1
ATOM 1462 O O . CYS A 1 180 ? 0.398 -11.821 9.303 1.00 91.19 180 CYS A O 1
ATOM 1464 N N . PHE A 1 181 ? -0.389 -10.339 10.791 1.00 90.44 181 PHE A N 1
ATOM 1465 C CA . PHE A 1 181 ? -0.513 -9.257 9.805 1.00 90.44 181 PHE A CA 1
ATOM 1466 C C . PHE A 1 181 ? 0.839 -8.842 9.218 1.00 90.44 181 PHE A C 1
ATOM 1468 O O . PHE A 1 181 ? 0.960 -8.677 8.002 1.00 90.44 181 PHE A O 1
ATOM 1475 N N . ILE A 1 182 ? 1.876 -8.736 10.052 1.00 91.62 182 ILE A N 1
ATOM 1476 C CA . ILE A 1 182 ? 3.234 -8.426 9.586 1.00 91.62 182 ILE A CA 1
ATOM 1477 C C . ILE A 1 182 ? 3.764 -9.545 8.681 1.00 91.62 182 ILE A C 1
ATOM 1479 O O . ILE A 1 182 ? 4.335 -9.257 7.631 1.00 91.62 182 ILE A O 1
ATOM 1483 N N . MET A 1 183 ? 3.527 -10.812 9.029 1.00 91.06 183 MET A N 1
ATOM 1484 C CA . MET A 1 183 ? 3.937 -11.953 8.207 1.00 91.06 183 MET A CA 1
ATOM 1485 C C . MET A 1 183 ? 3.230 -11.986 6.850 1.00 91.06 183 MET A C 1
ATOM 1487 O O . MET A 1 183 ? 3.859 -12.323 5.848 1.00 91.06 183 MET A O 1
ATOM 1491 N N . VAL A 1 184 ? 1.956 -11.586 6.781 1.00 88.44 184 VAL A N 1
ATOM 1492 C CA . VAL A 1 184 ? 1.244 -11.430 5.503 1.00 88.44 184 VAL A CA 1
ATOM 1493 C C . VAL A 1 184 ? 1.903 -10.343 4.653 1.00 88.44 184 VAL A C 1
ATOM 1495 O O . VAL A 1 184 ? 2.213 -10.594 3.489 1.00 88.44 184 VAL A O 1
ATOM 1498 N N . ALA A 1 185 ? 2.190 -9.166 5.222 1.00 89.38 185 ALA A N 1
ATOM 1499 C CA . ALA A 1 185 ? 2.899 -8.111 4.494 1.00 89.38 185 ALA A CA 1
ATOM 1500 C C . ALA A 1 185 ? 4.272 -8.581 3.998 1.00 89.38 185 ALA A C 1
ATOM 1502 O O . ALA A 1 185 ? 4.596 -8.414 2.822 1.00 89.38 185 ALA A O 1
ATOM 1503 N N . TRP A 1 186 ? 5.035 -9.253 4.856 1.00 89.50 186 TRP A N 1
ATOM 1504 C CA . TRP A 1 186 ? 6.329 -9.823 4.503 1.00 89.50 186 TRP A CA 1
ATOM 1505 C C . TRP A 1 186 ? 6.227 -10.825 3.347 1.00 89.50 186 TRP A C 1
ATOM 1507 O O . TRP A 1 186 ? 6.976 -10.737 2.375 1.00 89.50 186 TRP A O 1
ATOM 1517 N N . TYR A 1 187 ? 5.266 -11.750 3.405 1.00 88.88 187 TYR A N 1
ATOM 1518 C CA . TYR A 1 187 ? 5.034 -12.731 2.346 1.00 88.88 187 TYR A CA 1
ATOM 1519 C C . TYR A 1 187 ? 4.682 -12.064 1.010 1.00 88.88 187 TYR A C 1
ATOM 1521 O O . TYR A 1 187 ? 5.257 -12.407 -0.024 1.00 88.88 187 TYR A O 1
ATOM 1529 N N . THR A 1 188 ? 3.788 -11.068 1.019 1.00 87.00 188 THR A N 1
ATOM 1530 C CA . THR A 1 188 ? 3.442 -10.334 -0.210 1.00 87.00 188 THR A CA 1
ATOM 1531 C C . THR A 1 188 ? 4.647 -9.607 -0.799 1.00 87.00 188 THR A C 1
ATOM 1533 O O . THR A 1 188 ? 4.798 -9.578 -2.020 1.00 87.00 188 THR A O 1
ATOM 1536 N N . ALA A 1 189 ? 5.531 -9.079 0.049 1.00 86.25 189 ALA A N 1
ATOM 1537 C CA . ALA A 1 189 ? 6.730 -8.393 -0.389 1.00 86.25 189 ALA A CA 1
ATOM 1538 C C . ALA A 1 189 ? 7.767 -9.343 -0.989 1.00 86.25 189 ALA A C 1
ATOM 1540 O O . ALA A 1 189 ? 8.335 -9.009 -2.019 1.00 86.25 189 ALA A O 1
ATOM 1541 N N . LEU A 1 190 ? 7.964 -10.529 -0.404 1.00 85.19 190 LEU A N 1
ATOM 1542 C CA . LEU A 1 190 ? 8.846 -11.559 -0.964 1.00 85.19 190 LEU A CA 1
ATOM 1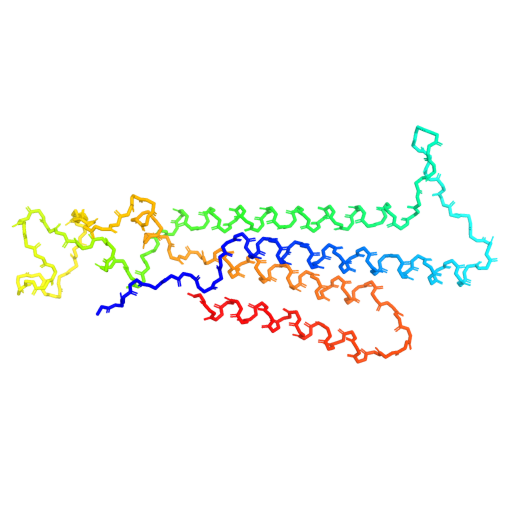543 C C . LEU A 1 190 ? 8.318 -12.159 -2.270 1.00 85.19 190 LEU A C 1
ATOM 1545 O O . LEU A 1 190 ? 9.094 -12.620 -3.101 1.00 85.19 190 LEU A O 1
ATOM 1549 N N . SER A 1 191 ? 6.998 -12.179 -2.456 1.00 82.06 191 SER A N 1
ATOM 1550 C CA . SER A 1 191 ? 6.379 -12.731 -3.665 1.00 82.06 191 SER A CA 1
ATOM 1551 C C . SER A 1 191 ? 6.556 -11.859 -4.920 1.00 82.06 191 SER A C 1
ATOM 1553 O O . SER A 1 191 ? 6.072 -12.237 -5.991 1.00 82.06 191 SER A O 1
ATOM 1555 N N . ARG A 1 192 ? 7.191 -10.684 -4.797 1.00 73.00 192 ARG A N 1
ATOM 1556 C CA . ARG A 1 192 ? 7.265 -9.638 -5.823 1.00 73.00 192 ARG A CA 1
ATOM 1557 C C . ARG A 1 192 ? 8.682 -9.207 -6.136 1.00 73.00 192 ARG A C 1
ATOM 1559 O O . ARG A 1 192 ? 8.963 -9.122 -7.352 1.00 73.00 192 ARG A O 1
#

Organism: Glossina morsitans morsitans (NCBI:txid37546)

InterPro domains:
  IPR000326 Phosphatidic acid phosphatase type 2/haloperoxidase [PF01569] (70-192)
  IPR000326 Phosphatidic acid phosphatase type 2/haloperoxidase [SM00014] (68-192)
  IPR036938 Phosphatidic acid phosphatase type 2/haloperoxidase superfamily [SSF48317] (63-192)
  IPR043216 Phosphatidic acid phosphatases-like [PTHR10165] (2-192)

Radius of gyration: 24.7 Å; chains: 1; bounding box: 63×30×72 Å